Protein AF-A0A0K2V0J1-F1 (afdb_monomer_lite)

InterPro domains:
  IPR048338 Mediator complex, subunit Med16 [PTHR13224] (20-222)
  IPR048616 Mediator of RNA polymerase II transcription subunit 16 , central helical bridge [PF20718] (8-98)

Structure (mmCIF, N/CA/C/O backbone):
data_AF-A0A0K2V0J1-F1
#
_entry.id   AF-A0A0K2V0J1-F1
#
loop_
_atom_site.group_PDB
_atom_site.id
_atom_site.type_symbol
_atom_site.label_atom_id
_atom_site.label_alt_id
_atom_site.label_comp_id
_atom_site.label_asym_id
_atom_site.label_entity_id
_atom_site.label_seq_id
_atom_site.pdbx_PDB_ins_code
_atom_site.Cartn_x
_atom_site.Cartn_y
_atom_site.Cartn_z
_atom_site.occupancy
_atom_site.B_iso_or_equiv
_atom_site.auth_seq_id
_atom_site.auth_comp_id
_atom_site.auth_asym_id
_atom_site.auth_atom_id
_atom_site.pdbx_PDB_model_num
ATOM 1 N N . GLU A 1 1 ? -21.305 22.853 14.136 1.00 51.00 1 GLU A N 1
ATOM 2 C CA . GLU A 1 1 ? -21.153 21.380 14.183 1.00 51.00 1 GLU A CA 1
ATOM 3 C C . GLU A 1 1 ? -20.072 20.867 13.227 1.00 51.00 1 GLU A C 1
ATOM 5 O O . GLU A 1 1 ? -19.124 20.266 13.714 1.00 51.00 1 GLU A O 1
ATOM 10 N N . ASN A 1 2 ? -20.098 21.210 11.931 1.00 55.34 2 ASN A N 1
ATOM 11 C CA . ASN A 1 2 ? -19.113 20.733 10.935 1.00 55.34 2 ASN A CA 1
ATOM 12 C C . ASN A 1 2 ? -17.623 20.974 11.264 1.00 55.34 2 ASN A C 1
ATOM 14 O O . ASN A 1 2 ? -16.797 20.109 10.993 1.00 55.34 2 ASN A O 1
ATOM 18 N N . VAL A 1 3 ? -17.257 22.098 11.894 1.00 57.47 3 VAL A N 1
ATOM 19 C CA . VAL A 1 3 ? -15.851 22.383 12.269 1.00 57.47 3 VAL A CA 1
ATOM 20 C C . VAL A 1 3 ? -15.334 21.416 13.345 1.00 57.47 3 VAL A C 1
ATOM 22 O O . VAL A 1 3 ? -14.178 21.004 13.304 1.00 57.47 3 VAL A O 1
ATOM 25 N N . SER A 1 4 ? -16.198 20.989 14.277 1.00 62.56 4 SER A N 1
ATOM 26 C CA . SER A 1 4 ? -15.836 19.998 15.302 1.00 62.56 4 SER A CA 1
ATOM 27 C C . SER A 1 4 ? -15.647 18.613 14.685 1.00 62.56 4 SER A C 1
ATOM 29 O O . SER A 1 4 ? -14.730 17.892 15.070 1.00 62.56 4 SER A O 1
ATOM 31 N N . THR A 1 5 ? -16.468 18.259 13.695 1.00 60.44 5 THR A N 1
ATOM 32 C CA . THR A 1 5 ? -16.376 16.984 12.972 1.00 60.44 5 THR A CA 1
ATOM 33 C C . THR A 1 5 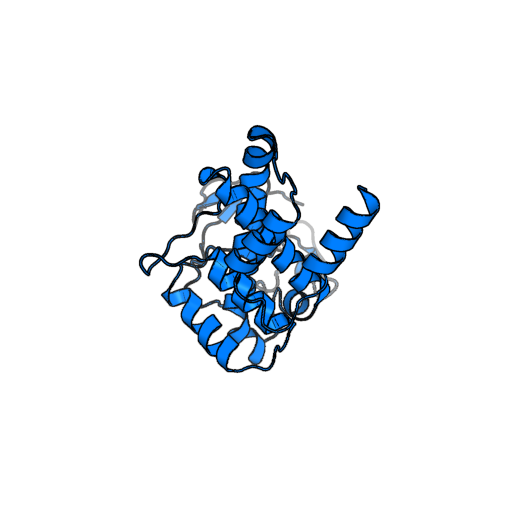? -15.117 16.908 12.111 1.00 60.44 5 THR A C 1
ATOM 35 O O . THR A 1 5 ? -14.405 15.911 12.180 1.00 60.44 5 THR A O 1
ATOM 38 N N . ILE A 1 6 ? -14.778 17.975 11.375 1.00 64.19 6 ILE A N 1
ATOM 39 C CA . ILE A 1 6 ? -13.543 18.051 10.574 1.00 64.19 6 ILE A CA 1
ATOM 40 C C . ILE A 1 6 ? -12.306 17.961 11.471 1.00 64.19 6 ILE A C 1
ATOM 42 O O . ILE A 1 6 ? -11.374 17.226 11.159 1.00 64.19 6 ILE A O 1
ATOM 46 N N . TYR A 1 7 ? -12.308 18.646 12.617 1.00 64.38 7 TYR A N 1
ATOM 47 C CA . TYR A 1 7 ? -11.201 18.546 13.564 1.00 64.38 7 TYR A CA 1
ATOM 48 C C . TYR A 1 7 ? -11.083 17.133 14.152 1.00 64.38 7 TYR A C 1
ATOM 50 O O . TYR A 1 7 ? -9.988 16.589 14.217 1.00 64.38 7 TYR A O 1
ATOM 58 N N . LYS A 1 8 ? -12.201 16.488 14.513 1.00 62.94 8 LYS A N 1
ATOM 59 C CA . LYS A 1 8 ? -12.211 15.090 14.980 1.00 62.94 8 LYS A CA 1
ATOM 60 C C . LYS A 1 8 ? -11.704 14.119 13.915 1.00 62.94 8 LYS A C 1
ATOM 62 O O . LYS A 1 8 ? -10.947 13.218 14.251 1.00 62.94 8 LYS A O 1
ATOM 67 N N . LEU A 1 9 ? -12.072 14.315 12.651 1.00 65.56 9 LEU A N 1
ATOM 68 C CA . LEU A 1 9 ? -11.545 13.535 11.531 1.00 65.56 9 LEU A CA 1
ATOM 69 C C . LEU A 1 9 ? -10.049 13.707 11.372 1.00 65.56 9 LEU A C 1
ATOM 71 O O . LEU A 1 9 ? -9.327 12.724 11.279 1.00 65.56 9 LEU A O 1
ATOM 75 N N . GLN A 1 10 ? -9.594 14.954 11.352 1.00 66.38 10 GLN A N 1
ATOM 76 C CA . GLN A 1 10 ? -8.185 15.261 11.222 1.00 66.38 10 GLN A CA 1
ATOM 77 C C . GLN A 1 10 ? -7.404 14.643 12.386 1.00 66.38 10 GLN A C 1
ATOM 79 O O . GLN A 1 10 ? -6.364 14.040 12.171 1.00 66.38 10 GLN A O 1
ATOM 84 N N . VAL A 1 11 ? -7.952 14.688 13.598 1.00 64.38 11 VAL A N 1
ATOM 85 C CA . VAL A 1 11 ? -7.393 14.027 14.780 1.00 64.38 11 VAL A CA 1
ATOM 86 C C . VAL A 1 11 ? -7.386 12.502 14.636 1.00 64.38 11 VAL A C 1
ATOM 88 O O . VAL A 1 11 ? -6.396 11.897 15.016 1.00 64.38 11 VAL A O 1
ATOM 91 N N . ILE A 1 12 ? -8.426 11.862 14.092 1.00 68.19 12 ILE A N 1
ATOM 92 C CA . ILE A 1 12 ? -8.475 10.396 13.915 1.00 68.19 12 ILE A CA 1
ATOM 93 C C . ILE A 1 12 ? -7.537 9.926 12.793 1.00 68.19 12 ILE A C 1
ATOM 95 O O . ILE A 1 12 ? -6.885 8.899 12.934 1.00 68.19 12 ILE A O 1
ATOM 99 N N . LEU A 1 13 ? -7.453 10.673 11.693 1.00 67.38 13 LEU A N 1
ATOM 100 C CA . LEU A 1 13 ? -6.608 10.336 10.546 1.00 67.38 13 LEU A CA 1
ATOM 101 C C . LEU A 1 13 ? -5.124 10.627 10.831 1.00 67.38 13 LEU A C 1
ATOM 103 O O . LEU A 1 13 ? -4.267 9.811 10.499 1.00 67.38 13 LEU A O 1
ATOM 107 N N . GLN A 1 14 ? -4.825 11.742 11.513 1.00 64.00 14 GLN A N 1
ATOM 108 C CA . GLN A 1 14 ? -3.452 12.174 11.805 1.00 64.00 14 GLN A CA 1
ATOM 109 C C . GLN A 1 14 ? -2.887 11.585 13.097 1.00 64.00 14 GLN A C 1
ATOM 111 O O . GLN A 1 14 ? -1.671 11.392 13.184 1.00 64.00 14 GLN A O 1
ATOM 116 N N . ASN A 1 15 ? -3.720 11.268 14.098 1.00 61.31 15 ASN A N 1
ATOM 117 C CA . ASN A 1 15 ? -3.244 10.487 15.233 1.00 61.31 15 ASN A CA 1
ATOM 118 C C . ASN A 1 15 ? -3.189 9.030 14.815 1.00 61.31 15 ASN A C 1
ATOM 120 O O . ASN A 1 15 ? -4.128 8.268 15.020 1.00 61.31 15 ASN A O 1
ATOM 124 N N . ASN A 1 16 ? -2.034 8.646 14.289 1.00 60.44 16 ASN A N 1
ATOM 125 C CA . ASN A 1 16 ? -1.605 7.264 14.259 1.00 60.44 16 ASN A CA 1
ATOM 126 C C . ASN A 1 16 ? -1.449 6.791 15.720 1.00 60.44 16 ASN A C 1
ATOM 128 O O . ASN A 1 16 ? -0.364 6.859 16.303 1.00 60.44 16 ASN A O 1
ATOM 132 N N . GLN A 1 17 ? -2.567 6.474 16.384 1.00 61.59 17 GLN A N 1
ATOM 133 C CA . GLN A 1 17 ? -2.546 5.992 17.758 1.00 61.59 17 GLN A CA 1
ATOM 134 C C . GLN A 1 17 ? -1.764 4.682 17.759 1.00 61.59 17 GLN A C 1
ATOM 136 O O . GLN A 1 17 ? -2.107 3.772 17.007 1.00 61.59 17 GLN A O 1
ATOM 141 N N . LYS A 1 18 ? -0.726 4.595 18.602 1.00 59.69 18 LYS A N 1
ATOM 142 C CA . LYS A 1 18 ? 0.114 3.396 18.714 1.00 59.69 18 LYS A CA 1
ATOM 143 C C . LYS A 1 18 ? -0.761 2.146 18.806 1.00 59.69 18 LYS A C 1
ATOM 145 O O . LYS A 1 18 ? -1.559 2.031 19.738 1.00 59.69 18 LYS A O 1
ATOM 150 N N . GLY A 1 19 ? -0.594 1.225 17.861 1.00 65.94 19 GLY A N 1
ATOM 151 C CA . GLY A 1 19 ? -1.344 -0.035 17.832 1.00 65.94 19 GLY A CA 1
ATOM 152 C C . GLY A 1 19 ? -2.617 -0.029 16.980 1.00 65.94 19 GLY A C 1
ATOM 153 O O . GLY A 1 19 ? -3.332 -1.031 16.961 1.00 65.94 19 GLY A O 1
ATOM 154 N N . GLU A 1 20 ? -2.922 1.046 16.248 1.00 78.12 20 GLU A N 1
ATOM 155 C CA . GLU A 1 20 ? -4.059 1.094 15.319 1.00 78.12 20 GLU A CA 1
ATOM 156 C C . GLU A 1 20 ? -3.706 0.486 13.952 1.00 78.12 20 GLU A C 1
ATOM 158 O O . GLU A 1 20 ? -3.700 1.147 12.911 1.00 78.12 20 GLU A O 1
ATOM 163 N N . TRP A 1 21 ? -3.371 -0.802 13.967 1.00 85.38 21 TRP A N 1
ATOM 164 C CA . TRP A 1 21 ? -2.938 -1.559 12.786 1.00 85.38 21 TRP A CA 1
ATOM 165 C C . TRP A 1 21 ? -4.080 -2.316 12.099 1.00 85.38 21 TRP A C 1
ATOM 167 O O . TRP A 1 21 ? -3.871 -2.937 11.059 1.00 85.38 21 TRP A O 1
ATOM 177 N N . ASP A 1 22 ? -5.264 -2.293 12.708 1.00 90.19 22 ASP A N 1
ATOM 178 C CA . ASP A 1 22 ? -6.473 -2.973 12.260 1.00 90.19 22 ASP A CA 1
ATOM 179 C C . ASP A 1 22 ? -7.384 -1.968 11.549 1.00 90.19 22 ASP A C 1
ATOM 181 O O . ASP A 1 22 ? -7.960 -1.066 12.169 1.00 90.19 22 ASP A O 1
ATOM 185 N N . ILE A 1 23 ? -7.468 -2.114 10.227 1.00 92.50 23 ILE A N 1
ATOM 186 C CA . ILE A 1 23 ? -8.221 -1.201 9.372 1.00 92.50 23 ILE A CA 1
ATOM 187 C C . ILE A 1 23 ? -9.721 -1.246 9.675 1.00 92.50 23 ILE A C 1
ATOM 189 O O . ILE A 1 23 ? -10.376 -0.207 9.643 1.00 92.50 23 ILE A O 1
ATOM 193 N N . ASP A 1 24 ? -10.271 -2.412 10.018 1.00 92.06 24 ASP A N 1
ATOM 194 C CA . ASP A 1 24 ? -11.710 -2.577 10.215 1.00 92.06 24 ASP A CA 1
ATOM 195 C C . ASP A 1 24 ? -12.149 -1.935 11.536 1.00 92.06 24 ASP A C 1
ATOM 197 O O . ASP A 1 24 ? -13.138 -1.198 11.559 1.00 92.06 24 ASP A O 1
ATOM 201 N N . LYS A 1 25 ? -11.345 -2.067 12.601 1.00 89.38 25 LYS A N 1
ATOM 202 C CA . LYS A 1 25 ? -11.564 -1.327 13.861 1.00 89.38 25 LYS A CA 1
ATOM 203 C C . LYS A 1 25 ? -11.519 0.186 13.669 1.00 89.38 25 LYS A C 1
ATOM 205 O O . LYS A 1 25 ? -12.296 0.915 14.291 1.00 89.38 25 LYS A O 1
ATOM 210 N N . LEU A 1 26 ? -10.617 0.678 12.819 1.00 88.12 26 LEU A N 1
ATOM 211 C CA . LEU A 1 26 ? -10.541 2.105 12.510 1.00 88.12 26 LEU A CA 1
ATOM 212 C C . LEU A 1 26 ? -11.768 2.568 11.707 1.00 88.12 26 LEU A C 1
ATOM 214 O O . LEU A 1 26 ? -12.331 3.626 11.995 1.00 88.12 26 LEU A O 1
ATOM 218 N N . VAL A 1 27 ? -12.248 1.762 10.758 1.00 88.31 27 VAL A N 1
ATOM 219 C CA . VAL A 1 27 ? -13.497 2.044 10.036 1.00 88.31 27 VAL A CA 1
ATOM 220 C C . VAL A 1 27 ? -14.707 2.059 10.978 1.00 88.31 27 VAL A C 1
ATOM 222 O O . VAL A 1 27 ? -15.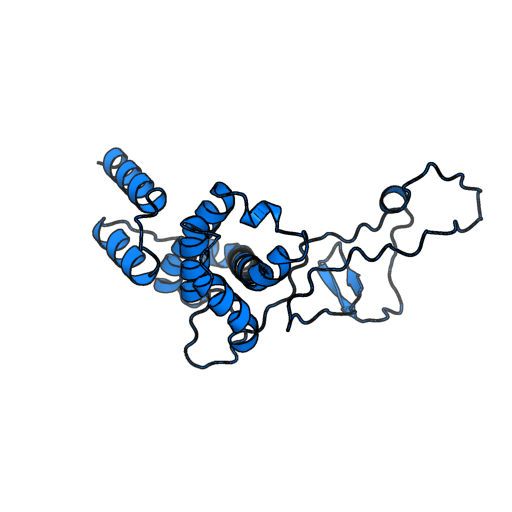544 2.955 10.873 1.00 88.31 27 VAL A O 1
ATOM 225 N N . GLU A 1 28 ? -14.813 1.122 11.921 1.00 86.88 28 GLU A N 1
ATOM 226 C CA . GLU A 1 28 ? -15.873 1.116 12.943 1.00 86.88 28 GLU A CA 1
ATOM 227 C C . GLU A 1 28 ? -15.844 2.380 13.810 1.00 86.88 28 GLU A C 1
ATOM 229 O O . GLU A 1 28 ? -16.879 3.015 14.037 1.00 86.88 28 GLU A O 1
ATOM 234 N N . ARG A 1 29 ? -14.647 2.807 14.226 1.00 83.00 29 ARG A N 1
ATOM 235 C CA . ARG A 1 29 ? -14.451 4.066 14.952 1.00 83.00 29 ARG A CA 1
ATOM 236 C C . ARG A 1 29 ? -14.910 5.263 14.125 1.00 83.00 29 ARG A C 1
ATOM 238 O O . ARG A 1 29 ? -15.604 6.125 14.658 1.00 83.00 29 ARG A O 1
ATOM 245 N N . LEU A 1 30 ? -14.595 5.311 12.833 1.00 81.00 30 LEU A N 1
ATOM 246 C CA . LEU A 1 30 ? -15.058 6.383 11.947 1.00 81.00 30 LEU A CA 1
ATOM 247 C C . LEU A 1 30 ? -16.582 6.382 11.766 1.00 81.00 30 LEU A C 1
ATOM 249 O O . LEU A 1 30 ? -17.194 7.449 11.795 1.00 81.00 30 LEU A O 1
ATOM 253 N N . LYS A 1 31 ? -17.217 5.208 11.662 1.00 77.75 31 LYS A N 1
ATOM 254 C CA . LYS A 1 31 ? -18.686 5.091 11.611 1.00 77.75 31 LYS A CA 1
ATOM 255 C C . LYS A 1 31 ? -19.356 5.647 12.868 1.00 77.75 31 LYS A C 1
ATOM 257 O O . LYS A 1 31 ? -20.405 6.276 12.761 1.00 77.75 31 LYS A O 1
ATOM 262 N N . SER A 1 32 ? -18.736 5.490 14.041 1.00 74.81 32 SER A N 1
ATOM 263 C CA . SER A 1 32 ? -19.265 6.038 15.302 1.00 74.81 32 SER A CA 1
ATOM 264 C C . SER A 1 32 ? -19.383 7.574 15.302 1.00 74.81 32 SER A C 1
ATOM 266 O O . SER A 1 32 ? -20.199 8.143 16.030 1.00 74.81 32 SER A O 1
ATOM 268 N N . VAL A 1 33 ? -18.637 8.260 14.427 1.00 70.38 33 VAL A N 1
ATOM 269 C CA . VAL A 1 33 ? -18.666 9.723 14.260 1.00 70.38 33 VAL A CA 1
ATOM 270 C C . VAL A 1 33 ? -19.814 10.182 13.334 1.00 70.38 33 VAL A C 1
ATOM 272 O O . VAL A 1 33 ? -19.930 11.370 13.055 1.00 70.38 33 VAL A O 1
ATOM 275 N N . HIS A 1 34 ? -20.709 9.276 12.907 1.00 59.22 34 HIS A N 1
ATOM 276 C CA . HIS A 1 34 ? -21.886 9.562 12.065 1.00 59.22 34 HIS A CA 1
ATOM 277 C C . HIS A 1 34 ? -21.546 10.280 10.749 1.00 59.22 34 HIS A C 1
ATOM 279 O O . HIS A 1 34 ? -22.275 11.162 10.299 1.00 59.22 34 HIS A O 1
ATOM 285 N N . MET A 1 35 ? -20.423 9.919 10.123 1.00 63.28 35 MET A N 1
ATOM 286 C CA . MET A 1 35 ? -20.069 10.458 8.814 1.00 63.28 35 MET A CA 1
ATOM 287 C C . MET A 1 35 ? -20.560 9.582 7.671 1.00 63.28 35 MET A C 1
ATOM 289 O O . MET A 1 35 ? -20.230 8.399 7.576 1.00 63.28 35 MET A O 1
ATOM 293 N N . GLU A 1 36 ? -21.293 10.210 6.758 1.00 66.25 36 GLU A N 1
ATOM 294 C CA . GLU A 1 36 ? -21.633 9.633 5.467 1.00 66.25 36 GLU A CA 1
ATOM 295 C C . GLU A 1 36 ? -20.453 9.830 4.510 1.00 66.25 36 GLU A C 1
ATOM 297 O O . GLU A 1 36 ? -20.239 10.902 3.954 1.00 66.25 36 GLU A O 1
ATOM 302 N N . PHE A 1 37 ? -19.653 8.781 4.325 1.00 68.75 37 PHE A N 1
ATOM 303 C CA . PHE A 1 37 ? -18.586 8.744 3.317 1.00 68.75 37 PHE A CA 1
ATOM 304 C C . PHE A 1 37 ? -19.117 8.263 1.962 1.00 68.75 37 PHE A C 1
ATOM 306 O O . PHE A 1 37 ? -18.489 7.439 1.296 1.00 68.75 37 PHE A O 1
ATOM 313 N N . THR A 1 38 ? -20.325 8.677 1.591 1.00 74.50 38 THR A N 1
ATOM 314 C CA . THR A 1 38 ? -20.962 8.261 0.342 1.00 74.50 38 THR A CA 1
ATOM 315 C C . THR A 1 38 ? -20.356 9.043 -0.816 1.00 74.50 38 THR A C 1
ATOM 317 O O . THR A 1 38 ? -20.243 10.266 -0.787 1.00 74.50 38 THR A O 1
ATOM 320 N N . VAL A 1 39 ? -19.918 8.319 -1.841 1.00 80.25 39 VAL A N 1
ATOM 321 C CA . VAL A 1 39 ? -19.418 8.903 -3.088 1.00 80.25 39 VAL A CA 1
ATOM 322 C C . VAL A 1 39 ? -20.271 8.363 -4.223 1.00 80.25 39 VAL A C 1
ATOM 324 O O . VAL A 1 39 ? -20.682 7.201 -4.206 1.00 80.25 39 VAL A O 1
ATOM 327 N N . ASP A 1 40 ? -20.553 9.217 -5.204 1.00 85.25 40 ASP A N 1
ATOM 328 C CA . ASP A 1 40 ? -21.295 8.822 -6.394 1.00 85.25 40 ASP A CA 1
ATOM 329 C C . ASP A 1 40 ? -20.627 7.604 -7.082 1.00 85.25 40 ASP A C 1
ATOM 331 O O . ASP A 1 40 ? -19.407 7.611 -7.300 1.00 85.25 40 ASP A O 1
ATOM 335 N N . PRO A 1 41 ? -21.387 6.550 -7.440 1.00 83.94 41 PRO A N 1
ATOM 336 C CA . PRO A 1 41 ? -20.827 5.344 -8.046 1.00 83.94 41 PRO A CA 1
ATOM 337 C C . PRO A 1 41 ? -20.043 5.581 -9.345 1.00 83.94 41 PRO A C 1
ATOM 339 O O . PRO A 1 41 ? -19.064 4.876 -9.590 1.00 83.94 41 PRO A O 1
ATOM 342 N N . HIS A 1 42 ? -20.429 6.559 -10.169 1.00 85.56 42 HIS A N 1
ATOM 343 C CA . HIS A 1 42 ? -19.724 6.883 -11.413 1.00 85.56 42 HIS A CA 1
ATOM 344 C C . HIS A 1 42 ? -18.380 7.564 -11.142 1.00 85.56 42 HIS A C 1
ATOM 346 O O . HIS A 1 42 ? -17.391 7.300 -11.835 1.00 85.56 42 HIS A O 1
ATOM 352 N N . ILE A 1 43 ? -18.315 8.396 -10.098 1.00 86.25 43 ILE A N 1
ATOM 353 C CA . ILE A 1 43 ? -17.055 8.983 -9.631 1.00 86.25 43 ILE A CA 1
ATOM 354 C C . ILE A 1 43 ? -16.125 7.873 -9.126 1.00 86.25 43 ILE A C 1
ATOM 356 O O . ILE A 1 43 ? -14.966 7.810 -9.533 1.00 86.25 43 ILE A O 1
ATOM 360 N N . LEU A 1 44 ? -16.636 6.945 -8.309 1.00 83.94 44 LEU A N 1
ATOM 361 C CA . LEU A 1 44 ? -15.843 5.817 -7.806 1.00 83.94 44 LEU A CA 1
ATOM 362 C C . LEU A 1 44 ? -15.325 4.911 -8.927 1.00 83.94 44 LEU A C 1
ATOM 364 O O . LEU A 1 44 ? -14.169 4.490 -8.889 1.00 83.94 44 LEU A O 1
ATOM 368 N N . GLN A 1 45 ? -16.145 4.637 -9.944 1.00 85.25 45 GLN A N 1
ATOM 369 C CA . GLN A 1 45 ? -15.717 3.877 -11.119 1.00 85.25 45 GLN A CA 1
ATOM 370 C C . GLN A 1 45 ? -14.576 4.586 -11.863 1.00 85.25 45 GLN A C 1
ATOM 372 O O . GLN A 1 45 ? -13.604 3.945 -12.262 1.00 85.25 45 GLN A O 1
ATOM 377 N N . SER A 1 46 ? -14.650 5.912 -11.997 1.00 87.81 46 SER A N 1
ATOM 378 C CA . SER A 1 46 ? -13.596 6.715 -12.631 1.00 87.81 46 SER A CA 1
ATOM 379 C C . SER A 1 46 ? -12.274 6.667 -11.849 1.00 87.81 46 SER A C 1
ATOM 381 O O . SER A 1 46 ? -11.202 6.775 -12.441 1.00 87.81 46 SER A O 1
ATOM 383 N N . PHE A 1 47 ? -12.327 6.435 -10.533 1.00 89.75 47 PHE A N 1
ATOM 384 C CA . PHE A 1 47 ? -11.145 6.269 -9.686 1.00 89.75 47 PHE A CA 1
ATOM 385 C C . PHE A 1 47 ? -10.574 4.853 -9.646 1.00 89.75 47 PHE A C 1
ATOM 387 O O . PHE A 1 47 ? -9.522 4.662 -9.042 1.00 89.75 47 PHE A O 1
ATOM 394 N N . GLN A 1 48 ? -11.183 3.861 -10.299 1.00 89.44 48 GLN A N 1
ATOM 395 C CA . GLN A 1 48 ? -10.756 2.464 -10.172 1.00 89.44 48 GLN A CA 1
ATOM 396 C C . GLN A 1 48 ? -9.271 2.249 -10.521 1.00 89.44 48 GLN A C 1
ATOM 398 O O . GLN A 1 48 ? -8.571 1.522 -9.818 1.00 89.44 48 GLN A O 1
ATOM 403 N N . GLN A 1 49 ? -8.763 2.917 -11.563 1.00 88.25 49 GLN A N 1
ATOM 404 C CA . GLN A 1 49 ? -7.344 2.834 -11.933 1.00 88.25 49 GLN A CA 1
ATOM 405 C C . GLN A 1 49 ? -6.432 3.443 -10.863 1.00 88.25 49 GLN A C 1
ATOM 407 O O . GLN A 1 49 ? -5.395 2.865 -10.544 1.00 88.25 49 GLN A O 1
ATOM 412 N N . LEU A 1 50 ? -6.834 4.575 -10.279 1.00 91.50 50 LEU A N 1
ATOM 413 C CA . LEU A 1 50 ? -6.097 5.213 -9.192 1.00 91.50 50 LEU A CA 1
ATOM 414 C C . LEU A 1 50 ? -6.111 4.334 -7.938 1.00 91.50 50 LEU A C 1
ATOM 416 O O . LEU A 1 50 ? -5.062 4.121 -7.346 1.00 91.50 50 LEU A O 1
ATOM 420 N N . ILE A 1 51 ? -7.263 3.761 -7.581 1.00 93.19 51 ILE A N 1
ATOM 421 C CA . ILE A 1 51 ? -7.401 2.828 -6.457 1.00 93.19 51 ILE A CA 1
AT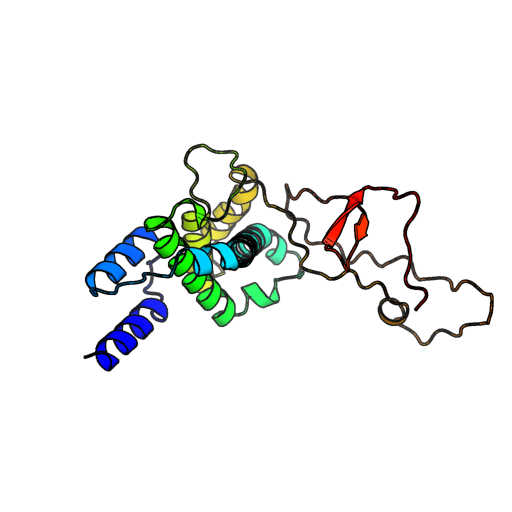OM 422 C C . ILE A 1 51 ? -6.464 1.629 -6.642 1.00 93.19 51 ILE A C 1
ATOM 424 O O . ILE A 1 51 ? -5.671 1.319 -5.751 1.00 93.19 51 ILE A O 1
ATOM 428 N N . GLN A 1 52 ? -6.496 0.996 -7.821 1.00 93.50 52 GLN A N 1
ATOM 429 C CA . GLN A 1 52 ? -5.606 -0.118 -8.142 1.00 93.50 52 GLN A CA 1
ATOM 430 C C . GLN A 1 52 ? -4.137 0.295 -8.047 1.00 93.50 52 GLN A C 1
ATOM 432 O O . GLN A 1 52 ? -3.335 -0.424 -7.446 1.00 93.50 52 GLN A O 1
ATOM 437 N N . TRP A 1 53 ? -3.774 1.442 -8.623 1.00 92.50 53 TRP A N 1
ATOM 438 C CA . TRP A 1 53 ? -2.403 1.937 -8.623 1.00 92.50 53 TRP A CA 1
ATOM 439 C C . TRP A 1 53 ? -1.908 2.248 -7.208 1.00 92.50 53 TRP A C 1
ATOM 441 O O . TRP A 1 53 ? -0.833 1.789 -6.835 1.00 92.50 53 TRP A O 1
ATOM 451 N N . THR A 1 54 ? -2.701 2.942 -6.388 1.00 94.62 54 THR A N 1
ATOM 452 C CA . THR A 1 54 ? -2.351 3.288 -5.004 1.00 94.62 54 THR A CA 1
ATOM 453 C C . THR A 1 54 ? -2.136 2.041 -4.154 1.00 94.62 54 THR A C 1
ATOM 455 O O . THR A 1 54 ? -1.133 1.943 -3.447 1.00 94.62 54 THR A O 1
ATOM 458 N N . SER A 1 55 ? -3.027 1.051 -4.245 1.00 95.75 55 SER A N 1
ATOM 459 C CA . SER A 1 55 ? -2.864 -0.202 -3.504 1.00 95.75 55 SER A CA 1
ATOM 460 C C . SER A 1 55 ? -1.699 -1.044 -4.026 1.00 95.75 55 SER A C 1
ATOM 462 O O . SER A 1 55 ? -1.000 -1.676 -3.237 1.00 95.75 55 SER A O 1
ATOM 464 N N . THR A 1 56 ? -1.440 -1.017 -5.336 1.00 93.50 56 THR A N 1
ATOM 465 C CA . THR A 1 56 ? -0.280 -1.691 -5.936 1.00 93.50 56 THR A CA 1
ATOM 466 C C . THR A 1 56 ? 1.030 -1.034 -5.502 1.00 93.50 56 THR A C 1
ATOM 468 O O . THR A 1 56 ? 1.970 -1.747 -5.161 1.00 93.50 56 THR A O 1
ATOM 471 N N . LEU A 1 57 ? 1.096 0.301 -5.457 1.00 93.56 57 LEU A N 1
ATOM 472 C CA . LEU A 1 57 ? 2.241 1.049 -4.935 1.00 93.56 57 LEU A CA 1
ATOM 473 C C . LEU A 1 57 ? 2.500 0.689 -3.471 1.00 93.56 57 LEU A C 1
ATOM 475 O O . LEU A 1 57 ? 3.627 0.360 -3.115 1.00 93.56 57 LEU A O 1
ATOM 479 N N . ALA A 1 58 ? 1.460 0.705 -2.639 1.00 95.81 58 ALA A N 1
ATOM 480 C CA . ALA A 1 58 ? 1.562 0.350 -1.230 1.00 95.81 58 ALA A CA 1
ATOM 481 C C . ALA A 1 58 ? 2.103 -1.081 -1.038 1.00 95.81 58 ALA A C 1
ATOM 483 O O . ALA A 1 58 ? 3.030 -1.290 -0.256 1.00 95.81 58 ALA A O 1
ATOM 484 N N . LEU A 1 59 ? 1.588 -2.049 -1.808 1.00 95.25 59 LEU A N 1
ATOM 485 C CA . LEU A 1 59 ? 2.075 -3.430 -1.799 1.00 95.25 59 LEU A CA 1
ATOM 486 C C . LEU A 1 59 ? 3.549 -3.526 -2.227 1.00 95.25 59 LEU A C 1
ATOM 488 O O . LEU A 1 59 ? 4.325 -4.205 -1.562 1.00 95.25 59 LEU A O 1
ATOM 492 N N . HIS A 1 60 ? 3.950 -2.820 -3.290 1.00 92.12 60 HIS A N 1
ATOM 493 C CA . HIS A 1 60 ? 5.345 -2.798 -3.749 1.00 92.12 60 HIS A CA 1
ATOM 494 C C . HIS A 1 60 ? 6.291 -2.233 -2.710 1.00 92.12 60 HIS A C 1
ATOM 496 O O . HIS A 1 60 ? 7.354 -2.804 -2.483 1.00 92.12 60 HIS A O 1
ATOM 502 N N . LEU A 1 61 ? 5.923 -1.106 -2.100 1.00 92.62 61 LEU A N 1
ATOM 503 C CA . LEU A 1 61 ? 6.752 -0.461 -1.094 1.00 92.62 61 LEU A CA 1
ATOM 504 C C . LEU A 1 61 ? 6.997 -1.413 0.076 1.00 92.62 61 LEU A C 1
ATOM 506 O O . LEU A 1 61 ? 8.145 -1.572 0.473 1.00 92.62 61 LEU A O 1
ATOM 510 N N . MET A 1 62 ? 5.955 -2.101 0.562 1.00 94.38 62 MET A N 1
ATOM 511 C CA 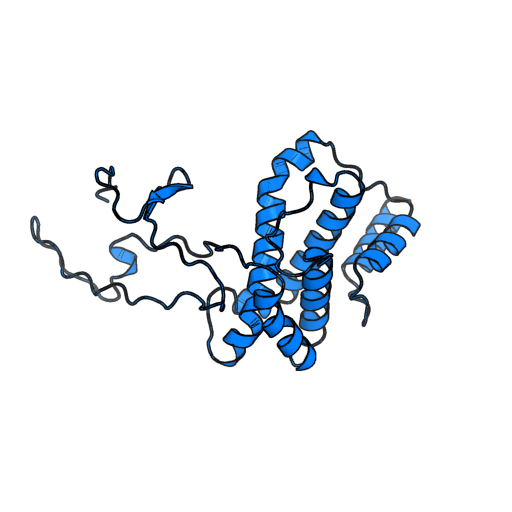. MET A 1 62 ? 6.088 -3.085 1.644 1.00 94.38 62 MET A CA 1
ATOM 512 C C . MET A 1 62 ? 6.907 -4.308 1.226 1.00 94.38 62 MET A C 1
ATOM 514 O O . MET A 1 62 ? 7.833 -4.693 1.933 1.00 94.38 62 MET A O 1
ATOM 518 N N . ALA A 1 63 ? 6.650 -4.873 0.047 1.00 92.69 63 ALA A N 1
ATOM 519 C CA . ALA A 1 63 ? 7.420 -6.011 -0.453 1.00 92.69 63 ALA A CA 1
ATOM 520 C C . ALA A 1 63 ? 8.894 -5.676 -0.749 1.00 92.69 63 ALA A C 1
ATOM 522 O O . ALA A 1 63 ? 9.733 -6.568 -0.760 1.00 92.69 63 ALA A O 1
ATOM 523 N N . SER A 1 64 ? 9.225 -4.398 -0.963 1.00 89.94 64 SER A N 1
ATOM 524 C CA . SER A 1 64 ? 10.601 -3.937 -1.201 1.00 89.94 64 SER A CA 1
ATOM 525 C C . SER A 1 64 ? 11.370 -3.619 0.085 1.00 89.94 64 SER A C 1
ATOM 527 O O . SER A 1 64 ? 12.575 -3.392 0.024 1.00 89.94 64 SER A O 1
ATOM 529 N N . VAL A 1 65 ? 10.713 -3.582 1.253 1.00 91.94 65 VAL A N 1
ATOM 530 C CA . VAL A 1 65 ? 11.379 -3.259 2.531 1.00 91.94 65 VAL A CA 1
ATOM 531 C C . VAL A 1 65 ? 12.610 -4.147 2.794 1.00 91.94 65 VAL A C 1
ATOM 533 O O . VAL A 1 65 ? 13.647 -3.588 3.161 1.00 91.94 65 VAL A O 1
ATOM 536 N N . PRO A 1 66 ? 12.569 -5.479 2.578 1.00 89.56 66 PRO A N 1
ATOM 537 C CA . PRO A 1 66 ? 13.731 -6.338 2.817 1.00 89.56 66 PRO A CA 1
ATOM 538 C C . PRO A 1 66 ? 14.927 -5.994 1.917 1.00 89.56 66 PRO A C 1
ATOM 540 O O . PRO A 1 66 ? 16.065 -5.950 2.386 1.00 89.56 66 PRO A O 1
ATOM 543 N N . GLU A 1 67 ? 14.667 -5.654 0.652 1.00 85.56 67 GLU A N 1
ATOM 544 C CA . GLU A 1 67 ? 15.687 -5.238 -0.321 1.00 85.56 67 GLU A CA 1
ATOM 545 C C . GLU A 1 67 ? 16.380 -3.938 0.103 1.00 85.56 67 GLU A C 1
ATOM 547 O O . GLU A 1 67 ? 17.597 -3.774 -0.029 1.00 85.56 67 GLU A O 1
ATOM 552 N N . PHE A 1 68 ? 15.617 -3.009 0.680 1.00 84.75 68 PHE A N 1
ATOM 553 C CA . PHE A 1 68 ? 16.120 -1.699 1.077 1.00 84.75 68 PHE A CA 1
ATOM 554 C C . PHE A 1 68 ? 17.107 -1.711 2.248 1.00 84.75 68 PHE A C 1
ATOM 556 O O . PHE A 1 68 ? 17.821 -0.723 2.438 1.00 84.75 68 PHE A O 1
ATOM 563 N N . LYS A 1 69 ? 17.221 -2.825 2.987 1.00 79.00 69 LYS A N 1
ATOM 564 C CA . LYS A 1 69 ? 18.310 -3.016 3.959 1.00 79.00 69 LYS A CA 1
ATOM 565 C C . LYS A 1 69 ? 19.678 -3.127 3.283 1.00 79.00 69 LYS A C 1
ATOM 567 O O . LYS A 1 69 ? 20.677 -2.721 3.871 1.00 79.00 69 LYS A O 1
ATOM 572 N N . GLN A 1 70 ? 19.728 -3.680 2.074 1.00 77.88 70 GLN A N 1
ATOM 573 C CA . GLN A 1 70 ? 20.980 -3.973 1.374 1.00 77.88 70 GLN A CA 1
ATOM 574 C C . GLN A 1 70 ? 21.292 -2.938 0.292 1.00 77.88 70 GLN A C 1
ATOM 576 O O . GLN A 1 70 ? 22.457 -2.606 0.070 1.00 77.88 70 GLN A O 1
ATOM 581 N N . ARG A 1 71 ? 20.263 -2.400 -0.377 1.00 77.75 71 ARG A N 1
ATOM 582 C CA . ARG A 1 71 ? 20.434 -1.490 -1.515 1.00 77.75 71 ARG A CA 1
ATOM 583 C C . ARG A 1 71 ? 19.400 -0.373 -1.528 1.00 77.75 71 ARG A C 1
ATOM 585 O O . ARG A 1 71 ? 18.220 -0.598 -1.306 1.00 77.75 71 ARG A O 1
ATOM 592 N N . LYS A 1 72 ? 19.817 0.843 -1.883 1.00 78.19 72 LYS A N 1
ATOM 593 C CA . LYS A 1 72 ? 18.875 1.936 -2.170 1.00 78.19 72 LYS A CA 1
ATOM 594 C C . LYS A 1 72 ? 18.348 1.786 -3.597 1.00 78.19 72 LYS A C 1
ATOM 596 O O . LYS A 1 72 ? 19.129 1.586 -4.524 1.00 78.19 72 LYS A O 1
ATOM 601 N N . GLY A 1 73 ? 17.036 1.900 -3.782 1.00 71.75 73 GLY A N 1
ATOM 602 C CA . GLY A 1 73 ? 16.387 1.803 -5.092 1.00 71.75 73 GLY A CA 1
ATOM 603 C C . GLY A 1 73 ? 15.096 2.629 -5.177 1.00 71.75 73 GLY A C 1
ATOM 604 O O . GLY A 1 73 ? 14.754 3.326 -4.224 1.00 71.75 73 GLY A O 1
ATOM 605 N N . PRO A 1 74 ? 14.376 2.591 -6.312 1.00 71.62 74 PRO A N 1
ATOM 606 C CA . PRO A 1 74 ? 13.118 3.319 -6.502 1.00 71.62 74 PRO A CA 1
ATOM 607 C C . PRO A 1 74 ? 12.100 3.124 -5.373 1.00 71.62 74 PRO A C 1
ATOM 609 O O . PRO A 1 74 ? 11.689 2.016 -5.074 1.00 71.62 74 PRO A O 1
ATOM 612 N N . GLY A 1 75 ? 11.645 4.207 -4.753 1.00 82.06 75 GLY A N 1
ATOM 613 C CA . GLY A 1 75 ? 10.711 4.116 -3.626 1.00 82.06 75 GLY A CA 1
ATOM 614 C C . GLY A 1 75 ? 11.375 3.979 -2.253 1.00 82.06 75 GLY A C 1
ATOM 615 O O . GLY A 1 75 ? 10.672 4.105 -1.256 1.00 82.06 75 GLY A O 1
ATOM 616 N N . PHE A 1 76 ? 12.708 3.853 -2.173 1.00 86.19 76 PHE A N 1
ATOM 617 C CA . PHE A 1 76 ? 13.448 3.972 -0.909 1.00 86.19 76 PHE A CA 1
ATOM 618 C C . PHE A 1 76 ? 13.146 5.306 -0.213 1.00 86.19 76 PHE A C 1
ATOM 620 O O . PHE A 1 76 ? 12.829 5.337 0.973 1.00 86.19 76 PHE A O 1
ATOM 627 N N . ASP A 1 77 ? 13.179 6.416 -0.954 1.00 88.25 77 ASP A N 1
ATOM 628 C CA . ASP A 1 77 ? 12.888 7.739 -0.389 1.00 88.25 77 ASP A CA 1
ATOM 629 C C . ASP A 1 77 ? 11.415 7.873 0.029 1.00 88.25 77 ASP A C 1
ATOM 631 O O . ASP A 1 77 ? 11.122 8.491 1.049 1.00 88.25 77 ASP A O 1
ATOM 635 N N . LEU A 1 78 ? 10.493 7.222 -0.694 1.00 90.50 78 LEU A N 1
ATOM 636 C CA . LEU A 1 78 ? 9.066 7.203 -0.345 1.00 90.50 78 LEU A CA 1
ATOM 637 C C . LEU A 1 78 ? 8.804 6.470 0.977 1.00 90.50 78 LEU A C 1
ATOM 639 O O . LEU A 1 78 ? 7.924 6.878 1.726 1.00 90.50 78 LEU A O 1
ATOM 643 N N . LEU A 1 79 ? 9.566 5.412 1.276 1.00 90.62 79 LEU A N 1
ATOM 644 C CA . LEU A 1 79 ? 9.484 4.712 2.561 1.00 90.62 79 LEU A CA 1
ATOM 645 C C . LEU A 1 79 ? 10.071 5.512 3.725 1.00 90.62 79 LEU A C 1
ATOM 647 O O . LEU A 1 79 ? 9.642 5.331 4.859 1.00 90.62 79 LEU A O 1
ATOM 651 N N . ASN A 1 80 ? 11.054 6.373 3.467 1.00 90.19 80 ASN A N 1
ATOM 652 C CA . ASN A 1 80 ? 11.655 7.208 4.508 1.00 90.19 80 ASN A CA 1
ATOM 653 C C . ASN A 1 80 ? 10.851 8.492 4.775 1.00 90.19 80 ASN A C 1
ATOM 655 O O . ASN A 1 80 ? 11.019 9.121 5.822 1.00 90.19 80 ASN A O 1
ATOM 659 N N . ASP A 1 81 ? 9.956 8.878 3.862 1.00 92.00 81 ASP A N 1
ATOM 660 C CA . ASP A 1 81 ? 9.055 10.010 4.051 1.00 92.00 81 ASP A CA 1
ATOM 661 C C . ASP A 1 81 ? 7.792 9.597 4.825 1.00 92.00 81 ASP A C 1
ATOM 663 O O . ASP A 1 81 ? 6.825 9.048 4.288 1.00 92.00 81 ASP A O 1
ATOM 667 N N . LYS A 1 82 ? 7.765 9.949 6.115 1.00 90.88 82 LYS A N 1
ATOM 668 C CA . LYS A 1 82 ? 6.610 9.720 6.998 1.00 90.88 82 LYS A CA 1
ATOM 669 C C . LYS A 1 82 ? 5.310 10.296 6.447 1.00 90.88 82 LYS A C 1
ATOM 671 O O . LYS A 1 82 ? 4.244 9.730 6.672 1.00 90.88 82 LYS A O 1
ATOM 676 N N . LYS A 1 83 ? 5.369 11.427 5.743 1.00 90.81 83 LYS A N 1
ATOM 677 C CA . LYS A 1 83 ? 4.185 12.094 5.198 1.00 90.81 83 LYS A CA 1
ATOM 678 C C . LYS A 1 83 ? 3.593 11.282 4.049 1.00 90.81 83 LYS A C 1
ATOM 680 O O . LYS A 1 83 ? 2.371 11.161 3.964 1.00 90.81 83 LYS A O 1
ATOM 685 N N . VAL A 1 84 ? 4.445 10.676 3.220 1.00 92.50 84 VAL A N 1
ATOM 686 C CA . VAL A 1 84 ? 4.029 9.737 2.168 1.00 92.50 84 VAL A CA 1
ATOM 687 C C . VAL A 1 84 ? 3.380 8.501 2.784 1.00 92.50 84 VAL A C 1
ATOM 689 O O . VAL A 1 84 ? 2.274 8.144 2.381 1.00 92.50 84 VAL A O 1
ATOM 692 N N . LEU A 1 85 ? 4.002 7.889 3.797 1.00 93.00 85 LEU A N 1
ATOM 693 C CA . LEU A 1 85 ? 3.436 6.718 4.479 1.00 93.00 85 LEU A CA 1
ATOM 694 C C . LEU A 1 85 ? 2.082 7.014 5.134 1.00 93.00 85 LEU A C 1
ATOM 696 O O . LEU A 1 85 ? 1.145 6.230 4.986 1.00 93.00 85 LEU A O 1
ATOM 700 N N . THR A 1 86 ? 1.947 8.159 5.808 1.00 92.06 86 THR A N 1
ATOM 701 C CA . THR A 1 86 ? 0.667 8.598 6.382 1.00 92.06 86 THR A CA 1
ATOM 702 C C . THR A 1 86 ? -0.384 8.812 5.294 1.00 92.06 86 THR A C 1
ATOM 704 O O . THR A 1 86 ? -1.503 8.327 5.425 1.00 92.06 86 THR A O 1
ATOM 707 N N . THR A 1 87 ? -0.018 9.450 4.180 1.00 93.00 87 THR A N 1
ATOM 708 C CA . THR A 1 87 ? -0.940 9.653 3.051 1.00 93.00 87 THR A CA 1
ATOM 709 C C . THR A 1 87 ? -1.395 8.314 2.461 1.00 93.00 87 THR A C 1
ATOM 711 O O . THR A 1 87 ? -2.580 8.116 2.213 1.00 93.00 87 THR A O 1
ATOM 714 N N . LEU A 1 88 ? -0.482 7.354 2.278 1.00 94.56 88 LEU A N 1
ATOM 715 C CA . LEU A 1 88 ? -0.825 6.011 1.801 1.00 94.56 88 LEU A CA 1
ATOM 716 C C . LEU A 1 88 ? -1.745 5.270 2.778 1.00 94.56 88 LEU A C 1
ATOM 718 O O . LEU A 1 88 ? -2.713 4.651 2.341 1.00 94.56 88 LEU A O 1
ATOM 722 N N . ARG A 1 89 ? -1.484 5.362 4.089 1.00 93.19 89 ARG A N 1
ATOM 723 C CA . ARG A 1 89 ? -2.356 4.808 5.138 1.00 93.19 89 ARG A CA 1
ATOM 724 C C . ARG A 1 89 ? -3.776 5.372 5.032 1.00 93.19 89 ARG A C 1
ATOM 726 O O . ARG A 1 89 ? -4.734 4.601 5.020 1.00 93.19 89 ARG A O 1
ATOM 733 N N . GLU A 1 90 ? -3.918 6.692 4.929 1.00 90.75 90 GLU A N 1
ATOM 734 C CA . GLU A 1 90 ? -5.220 7.363 4.807 1.00 90.75 90 GLU A CA 1
ATOM 735 C C . GLU A 1 90 ? -5.951 6.967 3.513 1.00 90.75 90 GLU A C 1
ATOM 737 O O . GLU A 1 90 ? -7.146 6.670 3.540 1.00 90.75 90 GLU A O 1
ATOM 742 N N . LEU A 1 91 ? -5.238 6.880 2.385 1.00 93.50 91 LEU A N 1
ATOM 743 C CA . LEU A 1 91 ? -5.820 6.441 1.115 1.00 93.50 91 LEU A CA 1
ATOM 744 C C . LEU A 1 91 ? -6.310 4.987 1.175 1.00 93.50 91 LEU A C 1
ATOM 746 O O . LEU A 1 91 ? -7.405 4.698 0.698 1.00 93.50 91 LEU A O 1
ATOM 750 N N . LEU A 1 92 ? -5.549 4.076 1.789 1.00 94.94 92 LEU A N 1
ATOM 751 C CA . LEU A 1 92 ? -5.975 2.683 1.982 1.00 94.94 92 LEU A CA 1
ATOM 752 C C . LEU A 1 92 ? -7.230 2.581 2.858 1.00 94.94 92 LEU A C 1
ATOM 754 O O . LEU A 1 92 ? -8.113 1.771 2.572 1.00 94.94 92 LEU A O 1
ATOM 758 N N . LEU A 1 93 ? -7.341 3.430 3.881 1.00 92.19 93 LEU A N 1
ATOM 759 C CA . LEU A 1 93 ? -8.538 3.524 4.712 1.00 92.19 93 LEU A CA 1
ATOM 760 C C . LEU A 1 93 ? -9.758 3.991 3.909 1.00 92.19 93 LEU A C 1
ATOM 762 O O . LEU A 1 93 ? -10.821 3.380 4.006 1.00 92.19 93 LEU A O 1
ATOM 766 N N . LEU A 1 94 ? -9.608 5.026 3.076 1.00 90.69 94 LEU A N 1
ATOM 767 C CA . LEU A 1 94 ? -10.681 5.489 2.188 1.00 90.69 94 LEU A CA 1
ATOM 768 C C . LEU A 1 94 ? -11.109 4.398 1.201 1.00 90.69 94 LEU A C 1
ATOM 770 O O . LEU A 1 94 ? -12.304 4.145 1.050 1.00 90.69 94 LEU A O 1
ATOM 774 N N . ILE A 1 95 ? -10.147 3.693 0.598 1.00 93.06 95 ILE A N 1
ATOM 775 C CA . ILE A 1 95 ? -10.410 2.552 -0.290 1.00 93.06 95 ILE A CA 1
ATOM 776 C C . ILE A 1 95 ? -11.219 1.471 0.441 1.00 93.06 95 ILE A C 1
ATOM 778 O O . ILE A 1 95 ? -12.191 0.956 -0.114 1.00 93.06 95 ILE A O 1
ATOM 782 N N . ARG A 1 96 ? -10.880 1.156 1.700 1.00 93.25 96 ARG A N 1
ATOM 783 C CA . ARG A 1 96 ? -11.637 0.193 2.517 1.00 93.25 96 ARG A CA 1
ATOM 784 C C . ARG A 1 96 ? -13.069 0.657 2.769 1.00 93.25 96 ARG A C 1
ATOM 786 O O . ARG A 1 96 ? -13.993 -0.135 2.602 1.00 93.25 96 ARG A O 1
ATOM 793 N N . ILE A 1 97 ? -13.267 1.929 3.119 1.00 89.88 97 ILE A N 1
ATOM 794 C CA . ILE A 1 97 ? -14.598 2.514 3.349 1.00 89.88 97 ILE A CA 1
ATOM 795 C C . ILE A 1 97 ? -15.453 2.446 2.077 1.00 89.88 97 ILE A C 1
ATOM 797 O O . ILE A 1 97 ? -16.605 2.013 2.138 1.00 89.88 97 ILE A O 1
ATOM 801 N N . TRP A 1 98 ? -14.897 2.812 0.921 1.00 89.25 98 TRP A N 1
ATOM 802 C CA . TRP A 1 98 ? -15.604 2.721 -0.359 1.00 89.25 98 TRP A CA 1
ATOM 803 C C . TRP A 1 98 ? -15.909 1.271 -0.751 1.00 89.25 98 TRP A C 1
ATOM 805 O O . TRP A 1 98 ? -16.998 0.986 -1.250 1.00 89.25 98 TRP A O 1
ATOM 815 N N . GLY A 1 99 ? -15.009 0.336 -0.439 1.00 90.00 99 GLY A N 1
ATOM 816 C CA . GLY A 1 99 ? -15.222 -1.099 -0.632 1.00 90.00 99 GLY A CA 1
ATOM 817 C C . GLY A 1 99 ? -16.415 -1.667 0.143 1.00 90.00 99 GLY A C 1
ATOM 818 O O . GLY A 1 99 ? -17.109 -2.550 -0.361 1.00 90.00 99 GLY A O 1
ATOM 819 N N . LEU A 1 100 ? -16.711 -1.127 1.334 1.00 87.31 100 LEU A N 1
ATOM 820 C CA . LEU A 1 100 ? -17.897 -1.517 2.109 1.00 87.31 100 LEU A CA 1
ATOM 821 C C . LEU A 1 100 ? -19.210 -1.105 1.435 1.00 87.31 100 LEU A C 1
ATOM 823 O O . LEU A 1 100 ? -20.219 -1.784 1.603 1.00 87.31 100 LEU A O 1
ATOM 827 N N . GLN A 1 101 ? -19.207 -0.002 0.683 1.00 83.69 101 GLN A N 1
ATOM 828 C CA . GLN A 1 101 ? -20.374 0.445 -0.081 1.00 83.69 101 GLN A CA 1
ATOM 829 C C . GLN A 1 101 ? -20.503 -0.328 -1.396 1.00 83.69 101 GLN A C 1
ATOM 831 O O . GLN A 1 101 ? -21.604 -0.686 -1.815 1.00 83.69 101 GLN A O 1
ATOM 836 N N . ARG A 1 102 ? -19.371 -0.573 -2.066 1.00 86.12 102 ARG A N 1
ATOM 837 C CA . ARG A 1 102 ? -19.286 -1.206 -3.385 1.00 86.12 102 ARG A CA 1
ATOM 838 C C . ARG A 1 102 ? -18.025 -2.068 -3.464 1.00 86.12 102 ARG A C 1
ATOM 840 O O . ARG A 1 102 ? -16.924 -1.558 -3.640 1.00 86.12 102 ARG A O 1
ATOM 847 N N . GLN A 1 103 ? -18.195 -3.388 -3.457 1.00 87.62 103 GLN A N 1
ATOM 848 C CA . GLN A 1 103 ? -17.075 -4.335 -3.580 1.00 87.62 103 GLN A CA 1
ATOM 849 C C . GLN A 1 103 ? -16.286 -4.171 -4.892 1.00 87.62 103 GLN A C 1
ATOM 851 O O . GLN A 1 103 ? -15.080 -4.383 -4.918 1.00 87.62 103 GLN A O 1
ATOM 856 N N . SER A 1 104 ? -16.937 -3.720 -5.971 1.00 86.12 104 SER A N 1
ATOM 857 C CA . SER A 1 104 ? -16.294 -3.436 -7.263 1.00 86.12 104 SER A CA 1
ATOM 858 C C . SER A 1 104 ? -15.274 -2.292 -7.220 1.00 86.12 104 SER A C 1
ATOM 860 O O . SER A 1 104 ? -14.519 -2.119 -8.172 1.00 86.12 104 SER A O 1
ATOM 862 N N . CYS A 1 105 ? -15.270 -1.492 -6.151 1.00 86.88 105 CYS A N 1
ATOM 863 C CA . CYS A 1 105 ? -14.311 -0.410 -5.948 1.00 86.88 105 CYS A CA 1
ATOM 864 C C . CYS A 1 105 ? -13.023 -0.886 -5.271 1.00 86.88 105 CYS A C 1
ATOM 866 O O . CYS A 1 105 ? -12.077 -0.110 -5.190 1.00 86.88 105 CYS A O 1
ATOM 868 N N . LEU A 1 106 ? -12.967 -2.127 -4.778 1.00 92.38 106 LEU A N 1
ATOM 869 C CA . LEU A 1 106 ? -11.739 -2.668 -4.214 1.00 92.38 106 LEU A CA 1
ATOM 870 C C . LEU A 1 106 ? -10.740 -3.027 -5.324 1.00 92.38 106 LEU A C 1
ATOM 872 O O . LEU A 1 106 ? -11.131 -3.498 -6.396 1.00 92.38 106 LEU A O 1
ATOM 876 N N . PRO A 1 107 ? -9.438 -2.840 -5.069 1.00 94.44 107 PRO A N 1
ATOM 877 C CA . PRO A 1 107 ? -8.399 -3.294 -5.978 1.00 94.44 107 PRO A CA 1
ATOM 878 C C . PRO A 1 107 ? -8.405 -4.821 -6.075 1.00 94.44 107 PRO A C 1
ATOM 880 O O . PRO A 1 107 ? -8.694 -5.536 -5.113 1.00 94.44 107 PRO A O 1
ATOM 883 N N . THR A 1 108 ? -8.049 -5.324 -7.251 1.00 93.19 108 THR A N 1
ATOM 884 C CA . THR A 1 108 ? -7.966 -6.757 -7.523 1.00 93.19 108 THR A CA 1
ATOM 885 C C . THR A 1 108 ? -6.513 -7.210 -7.455 1.00 93.19 108 THR A C 1
ATOM 887 O O . THR A 1 108 ? -5.632 -6.623 -8.084 1.00 93.19 108 THR A O 1
ATOM 890 N N . PHE A 1 109 ? -6.271 -8.284 -6.707 1.00 93.69 109 PHE A N 1
ATOM 891 C CA . PHE A 1 109 ? -4.967 -8.927 -6.590 1.00 93.69 109 PHE A CA 1
ATOM 892 C C . PHE A 1 109 ? -5.097 -10.427 -6.830 1.00 93.69 109 PHE A C 1
ATOM 894 O O . PHE A 1 109 ? -6.090 -11.046 -6.438 1.00 93.69 109 PHE A O 1
ATOM 901 N N . THR A 1 110 ? -4.070 -11.019 -7.439 1.00 93.75 110 THR A N 1
ATOM 902 C CA . THR A 1 110 ? -3.971 -12.478 -7.552 1.00 93.75 110 THR A CA 1
ATOM 903 C C . THR A 1 110 ? -3.364 -13.002 -6.259 1.00 93.75 110 THR A C 1
ATOM 905 O O . THR A 1 110 ? -2.199 -12.747 -5.970 1.00 93.75 110 THR A O 1
ATOM 908 N N . ARG A 1 111 ? -4.177 -13.673 -5.447 1.00 92.88 111 ARG A N 1
ATOM 909 C CA . ARG A 1 111 ? -3.792 -14.203 -4.134 1.00 92.88 111 ARG A CA 1
ATOM 910 C C . ARG A 1 111 ? -3.408 -15.669 -4.275 1.00 92.88 111 ARG A C 1
ATOM 912 O O . ARG A 1 111 ? -4.072 -16.396 -5.008 1.00 92.88 111 ARG A O 1
ATOM 919 N N . THR A 1 112 ? -2.363 -16.087 -3.579 1.00 90.38 112 THR A N 1
ATOM 920 C CA . THR A 1 112 ? -1.920 -17.491 -3.518 1.00 90.38 112 THR A CA 1
ATOM 921 C C . THR A 1 112 ? -2.455 -18.202 -2.276 1.00 90.38 112 THR A C 1
ATOM 923 O O . THR A 1 112 ? -2.470 -19.428 -2.236 1.00 90.38 112 THR A O 1
ATOM 926 N N . VAL A 1 113 ? -2.917 -17.436 -1.281 1.00 91.06 113 VAL A N 1
ATOM 927 C CA . VAL A 1 113 ? -3.510 -17.929 -0.033 1.00 91.06 113 VAL A CA 1
ATOM 928 C C . VAL A 1 113 ? -4.988 -17.540 0.040 1.00 91.06 113 VAL A C 1
ATOM 930 O O . VAL A 1 113 ? -5.366 -16.402 -0.265 1.00 91.06 113 VAL A O 1
ATOM 933 N N . ASP A 1 114 ? -5.824 -18.484 0.472 1.00 89.88 114 ASP A N 1
ATOM 934 C CA . ASP A 1 114 ? -7.260 -18.276 0.650 1.00 89.88 114 ASP A CA 1
ATOM 935 C C . ASP A 1 114 ? -7.558 -17.223 1.724 1.00 89.88 114 ASP A C 1
ATOM 937 O O . ASP A 1 114 ? -6.882 -17.130 2.747 1.00 89.88 114 ASP A O 1
ATOM 941 N N . ASN A 1 115 ? -8.608 -16.428 1.498 1.00 88.06 115 ASN A N 1
ATOM 942 C CA . ASN A 1 115 ? -9.074 -15.376 2.414 1.00 88.06 115 ASN A CA 1
ATOM 943 C C . ASN A 1 115 ? -8.016 -14.327 2.805 1.00 88.06 115 ASN A C 1
ATOM 945 O O . ASN A 1 115 ? -8.187 -13.613 3.792 1.00 88.06 115 ASN A O 1
ATOM 949 N N . PHE A 1 116 ? -6.949 -14.180 2.018 1.00 93.56 116 PHE A N 1
ATOM 950 C CA . PHE A 1 116 ? -5.957 -13.139 2.249 1.00 93.56 116 PHE A CA 1
ATOM 951 C C . PHE A 1 116 ? -6.517 -11.754 1.884 1.00 93.56 116 PHE A C 1
ATOM 953 O O . PHE A 1 116 ? -6.934 -11.513 0.743 1.00 93.56 116 PHE A O 1
ATOM 960 N N . ASP A 1 117 ? -6.532 -10.841 2.856 1.00 94.81 117 ASP A N 1
ATOM 961 C CA . ASP A 1 117 ? -6.936 -9.446 2.676 1.00 94.81 117 ASP A CA 1
ATOM 962 C C . ASP A 1 117 ? -5.698 -8.561 2.496 1.00 94.81 117 ASP A C 1
ATOM 964 O O . ASP A 1 117 ? -5.054 -8.125 3.454 1.00 94.81 117 ASP A O 1
ATOM 968 N N . VAL A 1 118 ? -5.365 -8.305 1.230 1.00 95.94 118 VAL A N 1
ATOM 969 C CA . VAL A 1 118 ? -4.183 -7.525 0.843 1.00 95.94 118 VAL A CA 1
ATOM 970 C C . VAL A 1 118 ? -4.251 -6.104 1.404 1.00 95.94 118 VAL A C 1
ATOM 972 O O . VAL A 1 118 ? -3.238 -5.576 1.857 1.00 95.94 118 VAL A O 1
ATOM 975 N N . ILE A 1 119 ? -5.434 -5.481 1.411 1.00 96.38 119 ILE A N 1
ATOM 976 C CA . ILE A 1 119 ? -5.593 -4.092 1.858 1.00 96.38 119 ILE A CA 1
ATOM 977 C C . ILE A 1 119 ? -5.382 -3.997 3.360 1.00 96.38 119 ILE A C 1
ATOM 979 O O . ILE A 1 119 ? -4.615 -3.145 3.805 1.00 96.38 119 ILE A O 1
ATOM 983 N N . ALA A 1 120 ? -5.991 -4.900 4.129 1.00 95.75 120 ALA A N 1
ATOM 984 C CA . ALA A 1 120 ? -5.788 -4.952 5.571 1.00 95.75 120 ALA A CA 1
ATOM 985 C C . ALA A 1 120 ? -4.321 -5.249 5.933 1.00 95.75 120 ALA A C 1
ATOM 987 O O . ALA A 1 120 ? -3.752 -4.564 6.787 1.00 95.75 120 ALA A O 1
ATOM 988 N N . LYS A 1 121 ? -3.674 -6.213 5.256 1.00 96.44 121 LYS A N 1
ATOM 989 C CA . LYS A 1 121 ? -2.266 -6.556 5.521 1.00 96.44 121 LYS A CA 1
ATOM 990 C C . LYS A 1 121 ? -1.328 -5.393 5.200 1.00 96.44 121 LYS A C 1
ATOM 992 O O . LYS A 1 121 ? -0.520 -5.024 6.047 1.00 96.44 121 LYS A O 1
ATOM 997 N N . VAL A 1 122 ? -1.448 -4.782 4.021 1.00 96.69 122 VAL A N 1
ATOM 998 C CA . VAL A 1 122 ? -0.584 -3.661 3.613 1.00 96.69 122 VAL A CA 1
ATOM 999 C C . VAL A 1 122 ? -0.833 -2.422 4.479 1.00 96.69 122 VAL A C 1
ATOM 1001 O O . VAL A 1 122 ? 0.126 -1.764 4.876 1.00 96.69 122 VAL A O 1
ATOM 1004 N N . PHE A 1 123 ? -2.086 -2.132 4.848 1.00 96.38 123 PHE A N 1
ATOM 1005 C CA . PHE A 1 123 ? -2.409 -1.066 5.802 1.00 96.38 123 PHE A CA 1
ATOM 1006 C C . PHE A 1 123 ? -1.710 -1.283 7.150 1.00 96.38 123 PHE A C 1
ATOM 1008 O O . PHE A 1 123 ? -1.091 -0.358 7.685 1.00 96.38 123 PHE A O 1
ATOM 1015 N N . SER A 1 124 ? -1.771 -2.509 7.681 1.00 95.50 124 SER A N 1
ATOM 1016 C CA . SER A 1 124 ? -1.108 -2.877 8.933 1.00 95.50 124 SER A CA 1
ATOM 1017 C C . SER A 1 124 ? 0.406 -2.684 8.842 1.00 95.50 124 SER A C 1
ATOM 1019 O O . SER A 1 124 ? 0.989 -2.043 9.716 1.00 95.50 124 SER A O 1
ATOM 1021 N N . LEU A 1 125 ? 1.034 -3.161 7.761 1.00 95.94 125 LEU A N 1
ATOM 1022 C CA . LEU A 1 125 ? 2.480 -3.045 7.560 1.00 95.94 125 LEU A CA 1
ATOM 1023 C C . LEU A 1 125 ? 2.939 -1.596 7.424 1.00 95.94 125 LEU A C 1
ATOM 1025 O O . LEU A 1 125 ? 3.848 -1.197 8.144 1.00 95.94 125 LEU A O 1
ATOM 1029 N N . ILE A 1 126 ? 2.275 -0.785 6.592 1.00 94.94 126 ILE A N 1
ATOM 1030 C CA . ILE A 1 126 ? 2.597 0.645 6.449 1.00 94.94 126 ILE A CA 1
ATOM 1031 C C . ILE A 1 126 ? 2.481 1.351 7.795 1.00 94.94 126 ILE A C 1
ATOM 1033 O O . ILE A 1 126 ? 3.339 2.154 8.155 1.00 94.94 126 ILE A O 1
ATOM 1037 N N . THR A 1 127 ? 1.429 1.043 8.552 1.00 92.88 127 THR A N 1
ATOM 1038 C CA . THR A 1 127 ? 1.204 1.664 9.854 1.00 92.88 127 THR A CA 1
ATOM 1039 C C . THR A 1 127 ? 2.316 1.322 10.836 1.00 92.88 127 THR A C 1
ATOM 1041 O O . THR A 1 127 ? 2.911 2.231 11.414 1.00 92.88 127 THR A O 1
ATOM 1044 N N . LYS A 1 128 ? 2.607 0.028 11.004 1.00 92.62 128 LYS A N 1
ATOM 1045 C CA . LYS A 1 128 ? 3.665 -0.452 11.897 1.00 92.62 128 LYS A CA 1
ATOM 1046 C C . LYS A 1 128 ? 5.026 0.104 11.482 1.00 92.62 128 LYS A C 1
ATOM 1048 O O . LYS A 1 128 ? 5.775 0.575 12.330 1.00 92.62 128 LYS A O 1
ATOM 1053 N N . PHE A 1 129 ? 5.315 0.117 10.181 1.00 92.62 129 PHE A N 1
ATOM 1054 C CA . PHE A 1 129 ? 6.586 0.596 9.647 1.00 92.62 129 PHE A CA 1
ATOM 1055 C C . PHE A 1 129 ? 6.768 2.103 9.877 1.00 92.62 129 PHE A C 1
ATOM 1057 O O . PHE A 1 129 ? 7.851 2.548 10.248 1.00 92.62 129 PHE A O 1
ATOM 1064 N N . ASN A 1 130 ? 5.698 2.891 9.729 1.00 91.56 130 ASN A N 1
ATOM 1065 C CA . ASN A 1 130 ? 5.715 4.330 10.008 1.00 91.56 130 ASN A CA 1
ATOM 1066 C C . ASN A 1 130 ? 5.888 4.639 11.512 1.00 91.56 130 ASN A C 1
ATOM 1068 O O . ASN A 1 130 ? 6.464 5.667 11.875 1.00 91.56 130 ASN A O 1
ATOM 1072 N N . GLU A 1 131 ? 5.392 3.762 12.394 1.00 88.94 131 GLU A N 1
ATOM 1073 C CA . GLU A 1 131 ? 5.597 3.859 13.847 1.00 88.94 131 GLU A CA 1
ATOM 1074 C C . GLU A 1 131 ? 7.025 3.466 14.257 1.00 88.94 131 GLU A C 1
ATOM 1076 O O . GLU A 1 131 ? 7.664 4.193 15.023 1.00 88.94 131 GLU A O 1
ATOM 1081 N N . ASN A 1 132 ? 7.521 2.332 13.756 1.00 88.94 132 ASN A N 1
ATOM 1082 C CA . ASN A 1 132 ? 8.844 1.796 14.056 1.00 88.94 132 ASN A CA 1
ATOM 1083 C C . ASN A 1 132 ? 9.428 1.036 12.853 1.00 88.94 132 ASN A C 1
ATOM 1085 O O . ASN A 1 132 ? 9.192 -0.156 12.675 1.00 88.94 132 ASN A O 1
ATOM 1089 N N . SER A 1 133 ? 10.263 1.709 12.064 1.00 87.44 133 SER A N 1
ATOM 1090 C CA . SER A 1 133 ? 10.897 1.123 10.876 1.00 87.44 133 SER A CA 1
ATOM 1091 C C . SER A 1 133 ? 11.976 0.074 11.185 1.00 87.44 133 SER A C 1
ATOM 1093 O O . SER A 1 133 ? 12.426 -0.611 10.273 1.00 87.44 133 SER A O 1
ATOM 1095 N N . ASN A 1 134 ? 12.420 -0.037 12.444 1.00 86.25 134 ASN A N 1
ATOM 1096 C CA . ASN A 1 134 ? 13.484 -0.956 12.874 1.00 86.25 134 ASN A CA 1
ATOM 1097 C C . ASN A 1 134 ? 12.941 -2.256 13.493 1.00 86.25 134 ASN A C 1
ATOM 1099 O O . ASN A 1 134 ? 13.702 -3.020 14.082 1.00 86.25 134 ASN A O 1
ATOM 1103 N N . ASP A 1 135 ? 11.630 -2.483 13.439 1.00 88.44 135 ASP A N 1
ATOM 1104 C CA . ASP A 1 135 ? 11.012 -3.698 13.961 1.00 88.44 135 ASP A CA 1
ATOM 1105 C C . ASP A 1 135 ? 11.240 -4.877 12.999 1.00 88.44 135 ASP A C 1
ATOM 1107 O O . ASP A 1 135 ? 10.711 -4.900 11.886 1.00 88.44 135 ASP A O 1
ATOM 1111 N N . GLU A 1 136 ? 12.021 -5.870 13.434 1.00 89.38 136 GLU A N 1
ATOM 1112 C CA . GLU A 1 136 ? 12.332 -7.060 12.630 1.00 89.38 136 GLU A CA 1
ATOM 1113 C C . GLU A 1 136 ? 11.083 -7.899 12.312 1.00 89.38 136 GLU A C 1
ATOM 1115 O O . GLU A 1 136 ? 11.018 -8.511 11.250 1.00 89.38 136 GLU A O 1
ATOM 1120 N N . SER A 1 137 ? 10.038 -7.856 13.149 1.00 90.56 137 SER A N 1
ATOM 1121 C CA . SER A 1 137 ? 8.798 -8.598 12.877 1.00 90.56 137 SER A CA 1
ATOM 1122 C C . SER A 1 137 ? 8.058 -8.086 11.635 1.00 90.56 137 SER A C 1
ATOM 1124 O O . SER A 1 137 ? 7.378 -8.850 10.949 1.00 90.56 137 SER A O 1
ATOM 1126 N N . ILE A 1 138 ? 8.214 -6.797 11.306 1.00 92.19 138 ILE A N 1
ATOM 1127 C CA . ILE A 1 138 ? 7.651 -6.201 10.088 1.00 92.19 138 ILE A CA 1
ATOM 1128 C C . ILE A 1 138 ? 8.387 -6.729 8.858 1.00 92.19 138 ILE A C 1
ATOM 1130 O O . ILE A 1 138 ? 7.774 -6.930 7.814 1.00 92.19 138 ILE A O 1
ATOM 1134 N N . LEU A 1 139 ? 9.693 -6.963 8.971 1.00 91.88 139 LEU A N 1
ATOM 1135 C CA . LEU A 1 139 ? 10.501 -7.467 7.864 1.00 91.88 139 LEU A CA 1
ATOM 1136 C C . LEU A 1 139 ? 10.126 -8.894 7.508 1.00 91.88 139 LEU A C 1
ATOM 1138 O O . LEU A 1 139 ? 9.942 -9.175 6.327 1.00 91.88 139 LEU A O 1
ATOM 1142 N N . ASP A 1 140 ? 9.959 -9.751 8.514 1.00 93.12 140 ASP A N 1
ATOM 1143 C CA . ASP A 1 140 ? 9.487 -11.122 8.319 1.00 93.12 140 ASP A CA 1
ATOM 1144 C C . ASP A 1 140 ? 8.120 -11.124 7.622 1.00 93.12 140 ASP A C 1
ATOM 1146 O O . ASP A 1 140 ? 7.904 -11.832 6.639 1.00 93.12 140 ASP A O 1
ATOM 1150 N N . ASP A 1 141 ? 7.210 -10.254 8.066 1.00 94.50 141 ASP A N 1
ATOM 1151 C CA . ASP A 1 141 ? 5.910 -10.080 7.427 1.00 94.50 141 ASP A CA 1
ATOM 1152 C C . ASP A 1 141 ? 6.016 -9.588 5.968 1.00 94.50 141 ASP A C 1
ATOM 1154 O O . ASP A 1 141 ? 5.249 -10.041 5.115 1.00 94.50 141 ASP A O 1
ATOM 1158 N N . CYS A 1 142 ? 6.934 -8.662 5.671 1.00 94.44 142 CYS A N 1
ATOM 1159 C CA . CYS A 1 142 ? 7.171 -8.150 4.319 1.00 94.44 142 CYS A CA 1
ATOM 1160 C C . CYS A 1 142 ? 7.799 -9.207 3.397 1.00 94.44 142 CYS A C 1
ATOM 1162 O O . CYS A 1 142 ? 7.413 -9.294 2.232 1.00 94.44 142 CYS A O 1
ATOM 1164 N N . LEU A 1 143 ? 8.713 -10.033 3.915 1.00 92.88 143 LEU A N 1
ATOM 1165 C CA . LEU A 1 143 ? 9.328 -11.159 3.200 1.00 92.88 143 LEU A CA 1
ATOM 1166 C C . LEU A 1 143 ? 8.301 -12.221 2.799 1.00 92.88 143 LEU A C 1
ATOM 1168 O O . LEU A 1 143 ? 8.443 -12.860 1.761 1.00 92.88 143 LEU A O 1
ATOM 1172 N N . LEU A 1 144 ? 7.244 -12.402 3.595 1.00 93.69 144 LEU A N 1
ATOM 1173 C CA . LEU A 1 144 ? 6.180 -13.358 3.295 1.00 93.69 144 LEU A CA 1
ATOM 1174 C C . LEU A 1 144 ? 5.200 -12.864 2.220 1.00 93.69 144 LEU A C 1
ATOM 1176 O O . LEU A 1 144 ? 4.489 -13.690 1.641 1.00 93.69 144 LEU A O 1
ATOM 1180 N N . LEU A 1 145 ? 5.147 -11.562 1.912 1.00 93.94 145 LEU A N 1
ATOM 1181 C CA . LEU A 1 145 ? 4.162 -10.999 0.975 1.00 93.94 145 LEU A CA 1
ATOM 1182 C C . LEU A 1 145 ? 4.162 -11.668 -0.411 1.00 93.94 145 LEU A C 1
ATOM 1184 O O . LEU A 1 145 ? 3.077 -12.069 -0.841 1.00 93.94 145 LEU A O 1
ATOM 1188 N N . PRO A 1 146 ? 5.307 -11.864 -1.102 1.00 91.50 146 PRO A N 1
ATOM 1189 C CA . PRO A 1 146 ? 5.320 -12.506 -2.419 1.00 91.50 146 PRO A CA 1
ATOM 1190 C C . PRO A 1 146 ? 4.772 -13.939 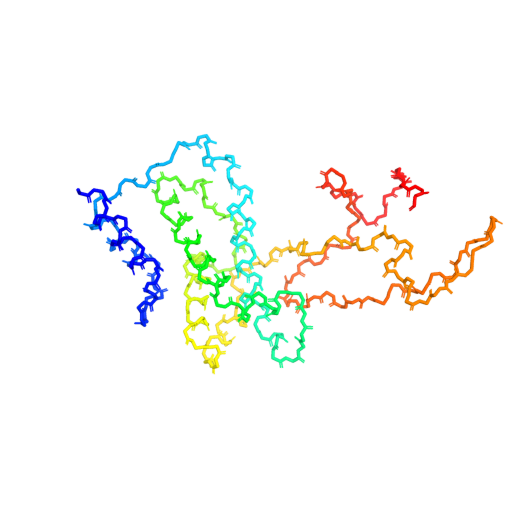-2.411 1.00 91.50 146 PRO A C 1
ATOM 1192 O O . PRO A 1 146 ? 4.257 -14.414 -3.420 1.00 91.50 146 PRO A O 1
ATOM 1195 N N . SER A 1 147 ? 4.854 -14.629 -1.266 1.00 92.06 147 SER A N 1
ATOM 1196 C CA . SER A 1 147 ? 4.309 -15.981 -1.101 1.00 92.06 147 SER A CA 1
ATOM 1197 C C . SER A 1 147 ? 2.792 -16.007 -0.876 1.00 92.06 147 SER A C 1
ATOM 1199 O O . SER A 1 147 ? 2.175 -17.053 -1.071 1.00 92.06 147 SER A O 1
ATOM 1201 N N . GLN A 1 148 ? 2.189 -14.875 -0.488 1.00 93.88 148 GLN A N 1
ATOM 1202 C CA . GLN A 1 148 ? 0.763 -14.724 -0.147 1.00 93.88 148 GLN A CA 1
ATOM 1203 C C . GLN A 1 148 ? -0.049 -14.022 -1.248 1.00 93.88 148 GLN A C 1
ATOM 1205 O O . GLN A 1 148 ? -1.256 -14.249 -1.405 1.00 93.88 148 GLN A O 1
ATOM 1210 N N . VAL A 1 149 ? 0.608 -13.153 -2.015 1.00 94.31 149 VAL A N 1
ATOM 1211 C CA . VAL A 1 149 ? 0.002 -12.375 -3.090 1.00 94.31 149 VAL A CA 1
ATOM 1212 C C . VAL A 1 149 ? 1.004 -12.153 -4.216 1.00 94.31 149 VAL A C 1
ATOM 1214 O O . VAL A 1 149 ? 2.152 -11.782 -3.993 1.00 94.31 149 VAL A O 1
ATOM 1217 N N . MET A 1 150 ? 0.546 -12.336 -5.453 1.00 90.38 150 MET A N 1
ATOM 1218 C CA . MET A 1 150 ? 1.321 -11.981 -6.633 1.00 90.38 150 MET A CA 1
ATOM 1219 C C . MET A 1 150 ? 1.486 -10.464 -6.689 1.00 90.38 150 MET A C 1
ATOM 1221 O O . MET A 1 150 ? 0.500 -9.721 -6.743 1.00 90.38 150 MET A O 1
ATOM 1225 N N . ILE A 1 151 ? 2.734 -10.012 -6.720 1.00 89.69 151 ILE A N 1
ATOM 1226 C CA . ILE A 1 151 ? 3.070 -8.595 -6.810 1.00 89.69 151 ILE A CA 1
ATOM 1227 C C . ILE A 1 151 ? 2.984 -8.200 -8.292 1.00 89.69 151 ILE A C 1
ATOM 1229 O O . ILE A 1 151 ? 3.763 -8.718 -9.100 1.00 89.69 151 ILE A O 1
ATOM 1233 N N . PRO A 1 152 ? 2.025 -7.334 -8.689 1.00 84.88 152 PRO A N 1
ATOM 1234 C CA . PRO A 1 152 ? 1.936 -6.865 -10.074 1.00 84.88 152 PRO A CA 1
ATOM 1235 C C . PRO A 1 152 ? 3.240 -6.160 -10.464 1.00 84.88 152 PRO A C 1
ATOM 1237 O O . PRO A 1 152 ? 3.956 -5.734 -9.581 1.00 84.88 152 PRO A O 1
ATOM 1240 N N . PRO A 1 153 ? 3.582 -5.950 -11.736 1.00 76.75 153 PRO A N 1
ATOM 1241 C CA . PRO A 1 153 ? 4.646 -5.009 -12.067 1.00 76.75 153 PRO A CA 1
ATOM 1242 C C . PRO A 1 153 ? 4.170 -3.564 -11.834 1.00 76.75 153 PRO A C 1
ATOM 1244 O O . PRO A 1 153 ? 3.113 -3.163 -12.325 1.00 76.75 153 PRO A O 1
ATOM 1247 N N . LEU A 1 154 ? 4.960 -2.755 -11.124 1.00 74.00 154 LEU A N 1
ATOM 1248 C CA . LEU A 1 154 ? 4.774 -1.304 -11.055 1.00 74.00 154 LEU A CA 1
ATOM 1249 C C . LEU A 1 154 ? 5.817 -0.616 -11.938 1.00 74.00 154 LEU A C 1
ATOM 1251 O O . LEU A 1 154 ? 7.001 -0.568 -11.598 1.00 74.00 154 LEU A O 1
ATOM 1255 N N . ASN A 1 155 ? 5.368 -0.027 -13.048 1.00 64.62 155 ASN A N 1
ATOM 1256 C CA . ASN A 1 155 ? 6.194 0.852 -13.878 1.00 64.62 155 ASN A CA 1
ATOM 1257 C C . ASN A 1 155 ? 6.446 2.172 -13.127 1.00 64.62 155 ASN A C 1
ATOM 1259 O O . ASN A 1 155 ? 5.849 3.204 -13.416 1.00 64.62 155 ASN A O 1
ATOM 1263 N N . SER A 1 156 ? 7.313 2.128 -12.116 1.00 54.66 156 SER A N 1
ATOM 1264 C CA . SER A 1 156 ? 7.735 3.295 -11.327 1.00 54.66 156 SER A CA 1
ATOM 1265 C C . SER A 1 156 ? 8.692 4.210 -12.093 1.00 54.66 156 SER A C 1
ATOM 1267 O O . SER A 1 156 ? 8.986 5.318 -11.648 1.00 54.66 156 SER A O 1
ATOM 1269 N N . ARG A 1 157 ? 9.182 3.752 -13.249 1.00 52.22 157 ARG A N 1
ATOM 1270 C CA . ARG A 1 157 ? 10.073 4.494 -14.133 1.00 52.22 157 ARG A CA 1
ATOM 1271 C C . ARG A 1 157 ? 9.448 4.592 -15.515 1.00 52.22 157 ARG A C 1
ATOM 1273 O O . ARG A 1 157 ? 9.120 3.579 -16.128 1.00 52.22 157 ARG A O 1
ATOM 1280 N N . ILE A 1 158 ? 9.367 5.811 -16.031 1.00 51.62 158 ILE A N 1
ATOM 1281 C CA . ILE A 1 158 ? 9.386 6.010 -17.477 1.00 51.62 158 ILE A CA 1
ATOM 1282 C C . ILE A 1 158 ? 10.803 5.612 -17.894 1.00 51.62 158 ILE A C 1
ATOM 1284 O O . ILE A 1 158 ? 11.771 6.160 -17.368 1.00 51.62 158 ILE A O 1
ATOM 1288 N N . SER A 1 159 ? 10.941 4.597 -18.749 1.00 49.25 159 SER A N 1
ATOM 1289 C CA . SER A 1 159 ? 12.248 4.237 -19.304 1.00 49.25 159 SER A CA 1
ATOM 1290 C C . SER A 1 159 ? 12.844 5.491 -19.944 1.00 49.25 159 SER A C 1
ATOM 1292 O O . SER A 1 159 ? 12.191 6.143 -20.761 1.00 49.25 159 SER A O 1
ATOM 1294 N N . ASN A 1 160 ? 14.052 5.857 -19.519 1.00 49.19 160 ASN A N 1
ATOM 1295 C CA . ASN A 1 160 ? 14.797 6.992 -20.044 1.00 49.19 160 ASN A CA 1
ATOM 1296 C C . ASN A 1 160 ? 15.194 6.710 -21.503 1.00 49.19 160 ASN A C 1
ATOM 1298 O O . ASN A 1 160 ? 16.322 6.325 -21.782 1.00 49.19 160 ASN A O 1
ATOM 1302 N N . ARG A 1 161 ? 14.260 6.880 -22.441 1.00 50.03 161 ARG A N 1
ATOM 1303 C CA . ARG A 1 161 ? 14.486 6.687 -23.878 1.00 50.03 161 ARG A CA 1
ATOM 1304 C C . ARG A 1 161 ? 14.805 8.017 -24.547 1.00 50.03 161 ARG A C 1
ATOM 1306 O O . ARG A 1 161 ? 13.996 8.555 -25.293 1.00 50.03 161 ARG A O 1
ATOM 1313 N N . GLY A 1 162 ? 15.965 8.571 -24.216 1.00 49.19 162 GLY A N 1
ATOM 1314 C CA . GLY A 1 162 ? 16.481 9.776 -24.856 1.00 49.19 162 GLY A CA 1
ATOM 1315 C C . GLY A 1 162 ? 18.002 9.823 -24.796 1.00 49.19 162 GLY A C 1
ATOM 1316 O O . GLY A 1 162 ? 18.592 9.454 -23.783 1.00 49.19 162 GLY A O 1
ATOM 1317 N N . ILE A 1 163 ? 18.621 10.323 -25.867 1.00 51.00 163 ILE A N 1
ATOM 1318 C CA . ILE A 1 163 ? 20.081 10.432 -26.050 1.00 51.00 163 ILE A CA 1
ATOM 1319 C C . ILE A 1 163 ? 20.751 11.167 -24.871 1.00 51.00 163 ILE A C 1
ATOM 1321 O O . ILE A 1 163 ? 21.846 10.815 -24.438 1.00 51.00 163 ILE A O 1
ATOM 1325 N N . LEU A 1 164 ? 20.063 12.155 -24.284 1.00 50.31 164 LEU A N 1
ATOM 1326 C CA . LEU A 1 164 ? 20.571 12.920 -23.140 1.00 50.31 164 LEU A CA 1
ATOM 1327 C C . LEU A 1 164 ? 20.599 12.140 -21.817 1.00 50.31 164 LEU A C 1
ATOM 1329 O O . LEU A 1 164 ? 21.310 12.533 -20.899 1.00 50.31 164 LEU A O 1
ATOM 1333 N N . ALA A 1 165 ? 19.802 11.080 -21.680 1.00 48.47 165 ALA A N 1
ATOM 1334 C CA . ALA A 1 165 ? 19.646 10.387 -20.405 1.00 48.47 165 ALA A CA 1
ATOM 1335 C C . ALA A 1 165 ? 20.744 9.340 -20.147 1.00 48.47 165 ALA A C 1
ATOM 1337 O O . ALA A 1 165 ? 20.971 8.955 -18.998 1.00 48.47 165 ALA A O 1
ATOM 1338 N N . THR A 1 166 ? 21.436 8.897 -21.200 1.00 48.97 166 THR A N 1
ATOM 1339 C CA . THR A 1 166 ? 22.575 7.966 -21.138 1.00 48.97 166 THR A CA 1
ATOM 1340 C C . THR A 1 166 ? 23.925 8.678 -21.270 1.00 48.97 166 THR A C 1
ATOM 1342 O O . THR A 1 166 ? 24.942 8.162 -20.800 1.00 48.97 166 THR A O 1
ATOM 1345 N N . ALA A 1 167 ? 23.947 9.887 -21.838 1.00 51.50 167 ALA A N 1
ATOM 1346 C CA . ALA A 1 167 ? 25.149 10.693 -22.005 1.00 51.50 167 ALA A CA 1
ATOM 1347 C C . ALA A 1 167 ? 25.604 11.311 -20.669 1.00 51.50 167 ALA A C 1
ATOM 1349 O O . ALA A 1 167 ? 25.216 12.413 -20.292 1.00 51.50 167 ALA A O 1
ATOM 1350 N N . ARG A 1 168 ? 26.467 10.601 -19.931 1.00 52.53 168 ARG A N 1
ATOM 1351 C CA . ARG A 1 168 ? 27.145 11.139 -18.731 1.00 52.53 168 ARG A CA 1
ATOM 1352 C C . ARG A 1 168 ? 28.309 12.086 -19.064 1.00 52.53 168 ARG A C 1
ATOM 1354 O O . ARG A 1 168 ? 28.938 12.619 -18.155 1.00 52.53 168 ARG A O 1
ATOM 1361 N N . ILE A 1 169 ? 28.618 12.263 -20.349 1.00 54.94 169 ILE A N 1
ATOM 1362 C CA . ILE A 1 169 ? 29.756 13.023 -20.878 1.00 54.94 169 ILE A CA 1
ATOM 1363 C C . ILE A 1 169 ? 29.264 13.767 -22.134 1.00 54.94 169 ILE A C 1
ATOM 1365 O O . ILE A 1 169 ? 28.427 13.214 -22.850 1.00 54.94 169 ILE A O 1
ATOM 1369 N N . PRO A 1 170 ? 29.726 14.999 -22.423 1.00 56.25 170 PRO A N 1
ATOM 1370 C CA . PRO A 1 170 ? 29.466 15.641 -23.710 1.00 56.25 170 PRO A CA 1
ATOM 1371 C C . PRO A 1 170 ? 30.029 14.788 -24.857 1.00 56.25 170 PRO A C 1
ATOM 1373 O O . PRO A 1 170 ? 31.243 14.672 -25.014 1.00 56.25 170 PRO A O 1
ATOM 1376 N N . SER A 1 171 ? 29.136 14.188 -25.643 1.00 57.69 171 SER A N 1
ATOM 1377 C CA . SER A 1 171 ? 29.470 13.390 -26.826 1.00 57.69 171 SER A CA 1
ATOM 1378 C C . SER A 1 171 ? 29.381 14.245 -28.089 1.00 57.69 171 SER A C 1
ATOM 1380 O O . SER A 1 171 ? 28.457 15.048 -28.235 1.00 57.69 171 SER A O 1
ATOM 1382 N N . PHE A 1 172 ? 30.331 14.067 -29.005 1.00 64.56 172 PHE A N 1
ATOM 1383 C CA . PHE A 1 172 ? 30.280 14.658 -30.341 1.00 64.56 172 PHE A CA 1
ATOM 1384 C C . PHE A 1 172 ? 29.509 13.724 -31.276 1.00 64.56 172 PHE A C 1
ATOM 1386 O O . PHE A 1 172 ? 29.749 12.521 -31.267 1.00 64.56 172 PHE A O 1
ATOM 1393 N N . TYR A 1 173 ? 28.603 14.283 -32.076 1.00 63.62 173 TYR A N 1
ATOM 1394 C CA . TYR A 1 173 ? 27.812 13.540 -33.058 1.00 63.62 173 TYR A CA 1
ATOM 1395 C C . TYR A 1 173 ? 28.189 14.004 -34.463 1.00 63.62 173 TYR A C 1
ATOM 1397 O O . TYR A 1 173 ? 28.321 15.208 -34.702 1.00 63.62 173 TYR A O 1
ATOM 1405 N N . ALA A 1 174 ? 28.347 13.055 -35.382 1.00 68.81 174 ALA A N 1
ATOM 1406 C CA . ALA A 1 174 ? 28.510 13.317 -36.804 1.00 68.81 174 ALA A CA 1
ATOM 1407 C C . ALA A 1 174 ? 27.222 12.936 -37.545 1.00 68.81 174 ALA A C 1
ATOM 1409 O O . ALA A 1 174 ? 26.488 12.038 -37.137 1.00 68.81 174 ALA A O 1
ATOM 1410 N N . PHE A 1 175 ? 26.914 13.665 -38.616 1.00 53.97 175 PHE A N 1
ATOM 1411 C CA . PHE A 1 175 ? 25.779 13.341 -39.475 1.00 53.97 175 PHE A CA 1
ATOM 1412 C C . PHE A 1 175 ? 26.026 11.980 -40.148 1.00 53.97 175 PHE A C 1
ATOM 1414 O O . PHE A 1 175 ? 27.118 11.769 -40.666 1.00 53.97 175 PHE A O 1
ATOM 1421 N N . GLU A 1 176 ? 25.020 11.097 -40.125 1.00 61.56 176 GLU A N 1
ATOM 1422 C CA . GLU A 1 176 ? 25.054 9.704 -40.629 1.00 61.56 176 GLU A CA 1
ATOM 1423 C C . GLU A 1 176 ? 25.895 8.693 -39.829 1.00 61.56 176 GLU A C 1
ATOM 1425 O O . GLU A 1 176 ? 26.015 7.549 -40.261 1.00 61.56 176 GLU A O 1
ATOM 1430 N N . ASP A 1 177 ? 26.400 9.059 -38.649 1.00 61.91 177 ASP A N 1
ATOM 1431 C CA . ASP A 1 177 ? 27.162 8.142 -37.793 1.00 61.91 177 ASP A CA 1
ATOM 1432 C C . ASP A 1 177 ? 26.324 7.731 -36.572 1.00 61.91 177 ASP A C 1
ATOM 1434 O O . ASP A 1 177 ? 25.888 8.585 -35.791 1.00 61.91 177 ASP A O 1
ATOM 1438 N N . GLU A 1 178 ? 26.047 6.430 -36.424 1.00 58.62 178 GLU A N 1
ATOM 1439 C CA . GLU A 1 178 ? 25.327 5.905 -35.259 1.00 58.62 178 GLU A CA 1
ATOM 1440 C C . GLU A 1 178 ? 26.261 5.971 -34.040 1.00 58.62 178 GLU A C 1
ATOM 1442 O O . GLU A 1 178 ? 27.322 5.345 -34.046 1.00 58.62 178 GLU A O 1
ATOM 1447 N N . PRO A 1 179 ? 25.930 6.753 -33.001 1.00 59.00 179 PRO A N 1
ATOM 1448 C CA . PRO A 1 179 ? 26.821 6.917 -31.865 1.00 59.00 179 PRO A CA 1
ATOM 1449 C C . PRO A 1 179 ? 26.899 5.621 -31.052 1.00 59.00 179 PRO A C 1
ATOM 1451 O O . PRO A 1 179 ? 25.884 4.967 -30.812 1.00 59.00 179 PRO A O 1
ATOM 1454 N N . ASP A 1 180 ? 28.094 5.305 -30.544 1.00 57.34 180 ASP A N 1
ATOM 1455 C CA . ASP A 1 180 ? 28.289 4.246 -29.552 1.00 57.34 180 ASP A CA 1
ATOM 1456 C C . ASP A 1 180 ? 27.548 4.622 -28.262 1.00 57.34 180 ASP A C 1
ATOM 1458 O O . ASP A 1 180 ? 28.066 5.308 -27.372 1.00 57.34 180 ASP A O 1
ATOM 1462 N N . TYR A 1 181 ? 26.287 4.202 -28.163 1.00 56.16 181 TYR A N 1
ATOM 1463 C CA . TYR A 1 181 ? 25.522 4.348 -26.940 1.00 56.16 181 TYR A CA 1
ATOM 1464 C C . TYR A 1 181 ? 26.203 3.498 -25.866 1.00 56.16 181 TYR A C 1
ATOM 1466 O O . TYR A 1 181 ? 26.360 2.289 -26.066 1.00 56.16 181 TYR A O 1
ATOM 1474 N N . PRO A 1 182 ? 26.594 4.069 -24.708 1.00 51.94 182 PRO A N 1
ATOM 1475 C CA . PRO A 1 182 ? 26.975 3.231 -23.587 1.00 51.94 182 PRO A CA 1
ATOM 1476 C C . PRO A 1 182 ? 25.786 2.307 -23.325 1.00 51.94 182 PRO A C 1
ATOM 1478 O O . PRO A 1 182 ? 24.688 2.811 -23.066 1.00 51.94 182 PRO A O 1
ATOM 1481 N N . GLN A 1 183 ? 26.001 0.986 -23.470 1.00 49.19 183 GLN A N 1
ATOM 1482 C CA . GLN A 1 183 ? 25.011 -0.043 -23.142 1.00 49.19 183 GLN A CA 1
ATOM 1483 C C . GLN A 1 183 ? 24.306 0.423 -21.886 1.00 49.19 183 GLN A C 1
ATOM 1485 O O . GLN A 1 183 ? 25.006 0.728 -20.913 1.00 49.19 183 GLN A O 1
ATOM 1490 N N . GLU A 1 184 ? 22.973 0.570 -21.964 1.00 48.94 184 GLU A N 1
ATOM 1491 C CA . GLU A 1 184 ? 22.142 1.023 -20.856 1.00 48.94 184 GLU A CA 1
ATOM 1492 C C . GLU A 1 184 ? 22.749 0.441 -19.591 1.00 48.94 184 GLU A C 1
ATOM 1494 O O . GLU A 1 184 ? 22.768 -0.780 -19.432 1.00 48.94 184 GLU A O 1
ATOM 1499 N N . SER A 1 185 ? 23.356 1.281 -18.741 1.00 41.66 185 SER A N 1
ATOM 1500 C CA . SER A 1 185 ? 23.757 0.801 -17.432 1.00 41.66 185 SER A CA 1
ATOM 1501 C C . SER A 1 185 ? 22.426 0.440 -16.813 1.00 41.66 185 SER A C 1
ATOM 1503 O O . SER A 1 185 ? 21.682 1.346 -16.426 1.00 41.66 185 SER A O 1
ATOM 1505 N N . SER A 1 186 ? 22.073 -0.839 -16.882 1.00 43.84 186 SER A N 1
ATOM 1506 C CA . SER A 1 186 ? 20.828 -1.394 -16.411 1.00 43.84 186 SER A CA 1
ATOM 1507 C C . SER A 1 186 ? 20.818 -1.045 -14.943 1.00 43.84 186 SER A C 1
ATOM 1509 O O . SER A 1 186 ? 21.463 -1.710 -14.138 1.00 43.84 186 SER A O 1
ATOM 1511 N N . GLN A 1 187 ? 20.216 0.095 -14.601 1.00 44.00 187 GLN A N 1
ATOM 1512 C CA . GLN A 1 187 ? 20.025 0.480 -13.222 1.00 44.00 187 GLN A CA 1
ATOM 1513 C C . GLN A 1 187 ? 19.059 -0.563 -12.707 1.00 44.00 187 GLN A C 1
ATOM 1515 O O . GLN A 1 187 ? 17.854 -0.400 -12.910 1.00 44.00 187 GLN A O 1
ATOM 1520 N N . GLU A 1 188 ? 19.612 -1.638 -12.144 1.00 48.44 188 GLU A N 1
ATOM 1521 C CA . GLU A 1 188 ? 18.911 -2.853 -11.763 1.00 48.44 188 GLU A CA 1
ATOM 1522 C C . GLU A 1 188 ? 17.579 -2.462 -11.144 1.00 48.44 188 GLU A C 1
ATOM 1524 O O . GLU A 1 188 ? 17.524 -1.814 -10.086 1.00 48.44 188 GLU A O 1
ATOM 1529 N N . SER A 1 189 ? 16.501 -2.783 -11.867 1.00 53.06 189 SER A N 1
ATOM 1530 C CA . SER A 1 189 ? 15.145 -2.676 -11.350 1.00 53.06 189 SER A CA 1
ATOM 1531 C C . SER A 1 189 ? 15.121 -3.305 -9.965 1.00 53.06 189 SER A C 1
ATOM 1533 O O . SER A 1 189 ? 15.855 -4.265 -9.717 1.00 53.06 189 SER A O 1
ATOM 1535 N N . LEU A 1 190 ? 14.326 -2.755 -9.044 1.00 53.91 190 LEU A N 1
ATOM 1536 C CA . LEU A 1 190 ? 14.117 -3.417 -7.758 1.00 53.91 190 LEU A CA 1
ATOM 1537 C C . LEU A 1 190 ? 13.728 -4.858 -8.021 1.00 53.91 190 LEU A C 1
ATOM 1539 O O . LEU A 1 190 ? 12.717 -5.118 -8.668 1.00 53.91 190 LEU A O 1
ATOM 1543 N N . PHE A 1 191 ? 14.610 -5.765 -7.608 1.00 55.34 191 PHE A N 1
ATOM 1544 C CA . PHE A 1 191 ? 14.340 -7.177 -7.679 1.00 55.34 191 PHE A CA 1
ATOM 1545 C C . PHE A 1 191 ? 13.462 -7.436 -6.474 1.00 55.34 191 PHE A C 1
ATOM 1547 O O . PHE A 1 191 ? 13.941 -7.554 -5.358 1.00 55.34 191 PHE A O 1
ATOM 1554 N N . ILE A 1 192 ? 12.158 -7.378 -6.693 1.00 60.09 192 ILE A N 1
ATOM 1555 C CA . ILE A 1 192 ? 11.211 -7.879 -5.715 1.00 60.09 192 ILE A CA 1
ATOM 1556 C C . ILE A 1 192 ? 10.973 -9.323 -6.133 1.00 60.09 192 ILE A C 1
ATOM 1558 O O . ILE A 1 192 ? 10.481 -9.575 -7.241 1.00 60.09 192 ILE A O 1
ATOM 1562 N N . GLU A 1 193 ? 11.379 -10.265 -5.287 1.00 51.06 193 GLU A N 1
ATOM 1563 C CA . GLU A 1 193 ? 11.201 -11.691 -5.540 1.00 51.06 193 GLU A CA 1
ATOM 1564 C C . GLU A 1 193 ? 9.728 -11.985 -5.878 1.00 51.06 193 GLU A C 1
ATOM 1566 O O . GLU A 1 193 ? 8.813 -11.495 -5.218 1.00 51.06 193 GLU A O 1
ATOM 1571 N N . GLY A 1 194 ? 9.485 -12.710 -6.974 1.00 52.22 194 GLY A N 1
ATOM 1572 C CA . GLY A 1 194 ? 8.133 -13.004 -7.464 1.00 52.22 194 GLY A CA 1
ATOM 1573 C C . GLY A 1 194 ? 7.479 -11.927 -8.344 1.00 52.22 194 GLY A C 1
ATOM 1574 O O . GLY A 1 194 ? 6.355 -12.137 -8.803 1.00 52.22 194 GLY A O 1
ATOM 1575 N N . THR A 1 195 ? 8.145 -10.802 -8.641 1.00 56.22 195 THR A N 1
ATOM 1576 C CA . THR A 1 195 ? 7.631 -9.857 -9.651 1.00 56.22 195 THR A CA 1
ATOM 1577 C C . THR A 1 195 ? 7.766 -10.413 -11.064 1.00 56.22 195 THR A C 1
ATOM 1579 O O . THR A 1 195 ? 8.836 -10.830 -11.510 1.00 56.22 195 THR A O 1
ATOM 1582 N N . MET A 1 196 ? 6.662 -10.385 -11.810 1.00 54.97 196 MET A N 1
ATOM 1583 C CA . MET A 1 196 ? 6.649 -10.764 -13.222 1.00 54.97 196 MET A CA 1
ATOM 1584 C C . MET A 1 196 ? 7.227 -9.613 -14.049 1.00 54.97 196 MET A C 1
ATOM 1586 O O . MET A 1 196 ? 6.498 -8.759 -14.555 1.00 54.97 196 MET A O 1
ATOM 1590 N N . GLY A 1 197 ? 8.553 -9.572 -14.178 1.00 54.78 197 GLY A N 1
ATOM 1591 C CA . GLY A 1 197 ? 9.215 -8.714 -15.154 1.00 54.78 197 GLY A CA 1
ATOM 1592 C C . GLY A 1 197 ? 8.793 -9.128 -16.562 1.00 54.78 197 GLY A C 1
ATOM 1593 O O . GLY A 1 197 ? 9.184 -10.184 -17.059 1.00 54.78 197 GLY A O 1
ATOM 1594 N N . THR A 1 198 ? 7.965 -8.326 -17.227 1.00 55.31 198 THR A N 1
ATOM 1595 C CA . THR A 1 198 ? 7.625 -8.588 -18.624 1.00 55.31 198 THR A CA 1
ATOM 1596 C C . THR A 1 198 ? 8.744 -8.046 -19.507 1.00 55.31 198 THR A C 1
ATOM 1598 O O . THR A 1 198 ? 8.876 -6.833 -19.639 1.00 55.31 198 THR A O 1
ATOM 1601 N N . ASN A 1 199 ? 9.488 -8.916 -20.199 1.00 59.19 199 ASN A N 1
ATOM 1602 C CA . ASN A 1 199 ? 10.380 -8.527 -21.309 1.00 59.19 199 ASN A CA 1
ATOM 1603 C C . ASN A 1 199 ? 9.588 -8.060 -22.553 1.00 59.19 199 ASN A C 1
ATOM 1605 O O . ASN A 1 199 ? 9.977 -8.323 -23.687 1.00 59.19 199 ASN A O 1
ATOM 1609 N N . GLN A 1 200 ? 8.417 -7.457 -22.356 1.00 62.16 200 GLN A N 1
ATOM 1610 C CA . GLN A 1 200 ? 7.542 -6.982 -23.414 1.00 62.16 200 GLN A CA 1
ATOM 1611 C C . GLN A 1 200 ? 7.813 -5.496 -23.643 1.00 62.16 200 GLN A C 1
ATOM 1613 O O . GLN A 1 200 ? 7.845 -4.708 -22.702 1.00 62.16 200 GLN A O 1
ATOM 1618 N N . SER A 1 201 ? 7.981 -5.116 -24.903 1.00 62.84 201 SER A N 1
ATOM 1619 C CA . SER A 1 201 ? 7.996 -3.722 -25.329 1.00 62.84 201 SER A CA 1
ATOM 1620 C C . SER A 1 201 ? 6.628 -3.092 -25.062 1.00 62.84 201 SER A C 1
ATOM 1622 O O . SER A 1 201 ? 5.602 -3.730 -25.293 1.00 62.84 201 SER A O 1
ATOM 1624 N N . ILE A 1 202 ? 6.597 -1.850 -24.581 1.00 69.81 202 ILE A N 1
ATOM 1625 C CA . ILE A 1 202 ? 5.364 -1.096 -24.310 1.00 69.81 202 ILE A CA 1
ATOM 1626 C C . ILE A 1 202 ? 5.332 0.137 -25.218 1.00 69.81 202 ILE A C 1
ATOM 1628 O O . ILE A 1 202 ? 6.323 0.862 -25.315 1.00 69.81 202 ILE A O 1
ATOM 1632 N N . ASP A 1 203 ? 4.191 0.391 -25.860 1.00 65.69 203 ASP A N 1
ATOM 1633 C CA . ASP A 1 203 ? 3.872 1.692 -26.451 1.00 65.69 203 ASP A CA 1
ATOM 1634 C C . ASP A 1 203 ? 3.635 2.685 -25.311 1.00 65.69 203 ASP A C 1
ATOM 1636 O O . ASP A 1 203 ? 2.628 2.600 -24.611 1.00 65.69 203 ASP A O 1
ATOM 1640 N N . ILE A 1 204 ? 4.560 3.620 -25.110 1.00 61.00 204 ILE A N 1
ATOM 1641 C CA . ILE A 1 204 ? 4.497 4.592 -24.010 1.00 61.00 204 ILE A CA 1
ATOM 1642 C C . ILE A 1 204 ? 3.398 5.649 -24.183 1.00 61.00 204 ILE A C 1
ATOM 1644 O O . ILE A 1 204 ? 2.991 6.256 -23.198 1.00 61.00 204 ILE A O 1
ATOM 1648 N N . ILE A 1 205 ? 2.921 5.883 -25.411 1.00 59.94 205 ILE A N 1
ATOM 1649 C CA . ILE A 1 205 ? 1.883 6.883 -25.692 1.00 59.94 205 ILE A CA 1
ATOM 1650 C C . ILE A 1 205 ? 0.517 6.296 -25.356 1.00 59.94 205 ILE A C 1
ATOM 1652 O O . ILE A 1 205 ? -0.329 6.966 -24.769 1.00 59.94 205 ILE A O 1
ATOM 1656 N N . ARG A 1 206 ? 0.296 5.037 -25.741 1.00 63.62 206 ARG A N 1
ATOM 1657 C CA . ARG A 1 206 ? -0.991 4.349 -25.553 1.00 63.62 206 ARG A CA 1
ATOM 1658 C C . ARG A 1 206 ? -1.029 3.458 -24.319 1.00 63.62 206 ARG A C 1
ATOM 1660 O O . ARG A 1 206 ? -2.098 2.977 -23.961 1.00 63.62 206 ARG A O 1
ATOM 1667 N N . TYR A 1 207 ? 0.122 3.236 -23.692 1.00 65.31 207 TYR A N 1
ATOM 1668 C CA . TYR A 1 207 ? 0.323 2.311 -22.582 1.00 65.31 207 TYR A CA 1
ATOM 1669 C C . TYR A 1 207 ? -0.171 0.887 -22.903 1.00 65.31 207 TYR A C 1
ATOM 1671 O O . TYR A 1 207 ? -0.892 0.261 -22.128 1.00 65.31 207 TYR A O 1
ATOM 1679 N N . VAL A 1 208 ? 0.208 0.382 -24.085 1.00 70.25 208 VAL A N 1
ATOM 1680 C CA . VAL A 1 208 ? -0.177 -0.947 -24.595 1.00 70.25 208 VAL A CA 1
ATOM 1681 C C . VAL A 1 208 ? 1.057 -1.831 -24.742 1.00 70.25 208 VAL A C 1
ATOM 1683 O O . VAL A 1 208 ? 2.069 -1.406 -25.294 1.00 70.25 208 VAL A O 1
ATOM 1686 N N . PHE A 1 209 ? 0.968 -3.081 -24.285 1.00 74.56 209 PHE A N 1
ATOM 1687 C CA . PHE A 1 209 ? 2.021 -4.073 -24.487 1.00 74.56 209 PHE A CA 1
ATOM 1688 C C . PHE A 1 209 ? 2.075 -4.518 -25.954 1.00 74.56 209 PHE A C 1
ATOM 1690 O O . PHE A 1 209 ? 1.089 -4.989 -26.514 1.00 74.56 209 PHE A O 1
ATOM 1697 N N . LEU A 1 210 ? 3.250 -4.394 -26.565 1.00 75.88 210 LEU A N 1
ATOM 1698 C CA . LEU A 1 210 ? 3.536 -4.749 -27.957 1.00 75.88 210 LEU A CA 1
ATOM 1699 C C . LEU A 1 210 ? 4.181 -6.141 -28.095 1.00 75.88 210 LEU A C 1
ATOM 1701 O O . LEU A 1 210 ? 4.473 -6.588 -29.203 1.00 75.88 210 LEU A O 1
ATOM 1705 N N . GLY A 1 211 ? 4.418 -6.833 -26.977 1.00 75.88 211 GLY A N 1
ATOM 1706 C CA . GLY A 1 211 ? 5.141 -8.104 -26.944 1.00 75.88 211 GLY A CA 1
ATOM 1707 C C . GLY A 1 211 ? 6.663 -7.931 -26.982 1.00 75.88 211 GLY A C 1
ATOM 1708 O O . GLY A 1 211 ? 7.186 -6.822 -26.932 1.00 75.88 211 GLY A O 1
ATOM 1709 N N . ARG A 1 212 ? 7.403 -9.046 -27.005 1.00 71.56 212 ARG A N 1
ATOM 1710 C CA . ARG A 1 212 ? 8.871 -9.046 -26.841 1.00 71.56 212 ARG A CA 1
ATOM 1711 C C . ARG A 1 212 ? 9.614 -8.441 -28.037 1.00 71.56 212 ARG A C 1
ATOM 1713 O O . ARG A 1 212 ? 10.492 -7.616 -27.833 1.00 71.56 212 ARG A O 1
ATOM 1720 N N . ASN A 1 213 ? 9.206 -8.800 -29.255 1.00 69.56 213 ASN A N 1
ATOM 1721 C CA . ASN A 1 213 ? 9.834 -8.367 -30.506 1.00 69.56 213 ASN A CA 1
ATOM 1722 C C . ASN A 1 213 ? 8.763 -7.819 -31.467 1.00 69.56 213 ASN A C 1
ATOM 1724 O O . ASN A 1 213 ? 8.303 -8.559 -32.340 1.00 69.56 213 ASN A O 1
ATOM 1728 N N . PRO A 1 214 ? 8.293 -6.572 -31.294 1.00 74.50 214 PRO A N 1
ATOM 1729 C CA . PRO A 1 214 ? 7.297 -6.017 -32.199 1.00 74.50 214 PRO A CA 1
ATOM 1730 C C . PRO A 1 214 ? 7.908 -5.807 -33.593 1.00 74.50 214 PRO A C 1
ATOM 1732 O O . PRO A 1 214 ? 8.920 -5.132 -33.740 1.00 74.50 214 PRO A O 1
ATOM 1735 N N . CYS A 1 215 ? 7.302 -6.390 -34.630 1.00 63.81 215 CYS A N 1
ATOM 1736 C CA . CYS A 1 215 ? 7.871 -6.387 -35.984 1.00 63.81 215 CYS A CA 1
ATOM 1737 C C . CYS A 1 215 ? 7.745 -5.042 -36.724 1.00 63.81 215 CYS A C 1
ATOM 1739 O O . CYS A 1 215 ? 8.424 -4.832 -37.723 1.00 63.81 215 CYS A O 1
ATOM 1741 N N . SER A 1 216 ? 6.853 -4.148 -36.287 1.00 70.88 216 SER A N 1
ATOM 1742 C CA . SER A 1 216 ? 6.644 -2.836 -36.906 1.00 70.88 216 SER A CA 1
ATOM 1743 C C . SER A 1 216 ? 6.175 -1.837 -35.855 1.00 70.88 216 SER A C 1
ATOM 1745 O O . SER A 1 216 ? 5.028 -1.873 -35.409 1.00 70.88 216 SER A O 1
ATOM 1747 N N . VAL A 1 217 ? 7.080 -0.958 -35.438 1.00 69.81 217 VAL A N 1
ATOM 1748 C CA . VAL A 1 217 ? 6.803 0.144 -34.515 1.00 69.81 217 VAL A CA 1
ATOM 1749 C C . VAL A 1 217 ? 7.182 1.454 -35.179 1.00 69.81 217 VAL A C 1
ATOM 1751 O O . VAL A 1 217 ? 8.193 1.549 -35.868 1.00 69.81 217 VAL A O 1
ATOM 1754 N N . LYS A 1 218 ? 6.341 2.474 -34.999 1.00 62.97 218 LYS A N 1
ATOM 1755 C CA . LYS A 1 218 ? 6.723 3.844 -35.334 1.00 62.97 218 LYS A CA 1
ATOM 1756 C C . LYS A 1 218 ? 7.564 4.363 -34.180 1.00 62.97 218 LYS A C 1
ATOM 1758 O O . LYS A 1 218 ? 7.046 4.530 -33.079 1.00 62.97 218 LYS A O 1
ATOM 1763 N N . GLU A 1 219 ? 8.840 4.588 -34.436 1.00 59.66 219 GLU A N 1
ATOM 1764 C CA . GLU A 1 219 ? 9.763 5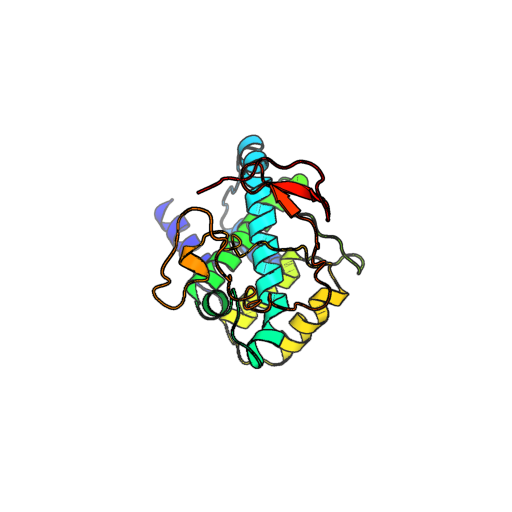.135 -33.449 1.00 59.66 219 GLU A CA 1
ATOM 1765 C C . GLU A 1 219 ? 9.835 6.657 -33.587 1.00 59.66 219 GLU A C 1
ATOM 1767 O O . GLU A 1 219 ? 9.736 7.212 -34.683 1.00 59.66 219 GLU A O 1
ATOM 1772 N N . CYS A 1 220 ? 9.943 7.348 -32.454 1.00 51.44 220 CYS A N 1
ATOM 1773 C CA . CYS A 1 220 ? 10.165 8.787 -32.443 1.00 51.44 220 CYS A CA 1
ATOM 1774 C C . CYS A 1 220 ? 11.654 9.027 -32.714 1.00 51.44 220 CYS A C 1
ATOM 1776 O O . CYS A 1 220 ? 12.484 8.662 -31.890 1.00 51.44 220 CYS A O 1
ATOM 1778 N N . THR A 1 221 ? 11.998 9.626 -33.852 1.00 45.69 221 THR A N 1
ATOM 1779 C CA . THR A 1 221 ? 13.389 9.871 -34.279 1.00 45.69 221 THR A CA 1
ATOM 1780 C C . THR A 1 221 ? 14.009 11.107 -33.612 1.00 45.69 221 THR A C 1
ATOM 1782 O O . THR A 1 221 ? 14.700 11.874 -34.281 1.00 45.69 221 THR A O 1
ATOM 1785 N N . ARG A 1 222 ? 13.671 11.391 -32.349 1.00 41.41 222 ARG A N 1
ATOM 1786 C CA . ARG A 1 222 ? 13.992 12.669 -31.702 1.00 41.41 222 ARG A CA 1
ATOM 1787 C C . ARG A 1 222 ? 15.069 12.548 -30.634 1.00 41.41 222 ARG A C 1
ATOM 1789 O O . ARG A 1 222 ? 14.960 11.630 -29.796 1.00 41.41 222 ARG A O 1
#

Foldseek 3Di:
DVVVLVVVVCCLLVPLPPPPLFLVVSVVVNVVSVDDLDDDPVVLVVCLVVQQLLLLLLLVLLLLLLVLVPDDDQCNVCLVDLVSLSVSLVSLSSLVNVCVVPVSSHHDWAFPDPPDDSSSLSSSLSSVCSVPVPDVVSVVSSNCSLVTTQREDDCSDDPPPDPVVQPPDDDDDDPPDDDPRPPPPPPPHRCRDRYDDFCFDADPVVRHTCGNDNPDDDDDPD

Sequence (222 aa):
ENVSTIYKLQVILQNNQKGEWDIDKLVERLKSVHMEFTVDPHILQSFQQLIQWTSTLALHLMASVPEFKQRKGPGFDLLNDKKVLTTLRELLLLIRIWGLQRQSCLPTFTRTVDNFDVIAKVFSLITKFNENSNDESILDDCLLLPSQVMIPPLNSRISNRGILATARIPSFYAFEDEPDYPQESSQESLFIEGTMGTNQSIDIIRYVFLGRNPCSVKECTR

Secondary structure (DSSP, 8-state):
-HHHHHHHHHHHHH---TT---HHHHHHHHHHTT------HHHHHHTHHHHHHHHHHHHHHHHTHHHHTT---TTHHHHH-HHHHHHHHHHHHHHHHHHHH-GGGSPP--BSSTT--HHHHHHHHHHHHHH-TT-HHHHHHHHHHHHHB-------S----SHHHH-SS-----TT----------------TT------EEETTTTEEEESS-S-------

Radius of gyration: 21.43 Å; chains: 1; bounding box: 52×41×59 Å

Organism: Lepeophtheirus salmonis (NCBI:txid72036)

pLDDT: mean 76.84, std 16.41, range [41.41, 96.69]